Protein AF-A0A8J7SVH3-F1 (afdb_monomer)

Secondary structure (DSSP, 8-state):
----PPPP--PPP-----HHHHHHHHHHHHHHHHHHHHHHHHHHHHHHHHHTTS----------------SS-HHHHHHHHHHHHHHHHHHHT---EEEEEE--B-GGGHHHHHHHHHHHTS-HHHHHHHHHHHHHHHHHH--SHHHHHHHHHHHHHHHHHTTTS--B--EEEEEE-HHHHHHHHHHTT-TT--S-HHHHHHHHHHHHHHHHHHHHHH-

Radius of gyration: 31.82 Å; Cα contacts (8 Å, |Δi|>4): 173; chains: 1; bounding box: 79×91×64 Å

Solvent-accessible surface area (backbone atoms only — not comparable to full-atom values): 13049 Å² total; per-residue (Å²): 142,85,91,80,80,81,77,82,84,77,72,81,70,84,73,76,77,56,74,65,55,59,52,51,52,50,51,53,52,52,51,52,53,53,52,51,49,56,54,47,53,51,54,52,50,54,52,53,60,64,62,68,76,74,81,84,90,85,90,87,82,90,89,86,90,83,91,84,88,92,86,78,68,75,64,61,53,54,52,50,51,51,50,47,50,50,50,51,55,43,57,73,54,58,67,68,47,78,43,70,26,69,36,55,45,59,64,85,53,47,63,51,41,47,52,44,16,63,74,72,73,49,54,51,68,57,52,52,53,53,43,48,55,50,31,48,54,53,52,46,64,39,62,32,55,78,63,44,59,84,38,43,64,54,13,54,51,49,55,63,69,50,64,97,49,79,60,51,70,56,79,42,80,45,50,36,29,60,54,26,53,51,37,51,28,46,74,65,77,30,80,81,59,79,62,57,67,46,59,58,53,24,26,46,46,29,33,44,33,53,50,51,51,58,55,56,59,76,108

Nearest PDB structures (foldseek):
  1t7o-assembly1_A  TM=1.979E-01  e=2.774E+00  Mus musculus
  1s5o-assembly1_A  TM=1.746E-01  e=8.082E+00  Homo sapiens

Mean predicted aligned error: 18.98 Å

Structure (mmCIF, N/CA/C/O backbone):
data_AF-A0A8J7SVH3-F1
#
_entry.id   AF-A0A8J7SVH3-F1
#
loop_
_atom_site.group_PDB
_atom_site.id
_atom_site.type_symbol
_atom_site.label_atom_id
_atom_site.label_alt_id
_atom_site.label_comp_id
_atom_site.label_asym_id
_atom_site.label_entity_id
_atom_site.label_seq_id
_atom_site.pdbx_PDB_ins_code
_atom_site.Cartn_x
_atom_site.Cartn_y
_atom_site.Cartn_z
_atom_site.occupancy
_atom_site.B_iso_or_equiv
_atom_site.auth_seq_id
_atom_site.auth_comp_id
_atom_site.auth_asym_id
_atom_site.auth_atom_id
_atom_site.pdbx_PDB_model_num
ATOM 1 N N . MET A 1 1 ? 7.481 76.530 9.885 1.00 49.16 1 MET A N 1
ATOM 2 C CA . MET A 1 1 ? 8.705 75.883 10.409 1.00 49.16 1 MET A CA 1
ATOM 3 C C . MET A 1 1 ? 8.704 74.421 9.988 1.00 49.16 1 MET A C 1
ATOM 5 O O . MET A 1 1 ? 7.881 73.677 10.495 1.00 49.16 1 MET A O 1
ATOM 9 N N . SER A 1 2 ? 9.568 74.014 9.056 1.00 53.44 2 SER A N 1
ATOM 10 C CA . SER A 1 2 ? 9.716 72.602 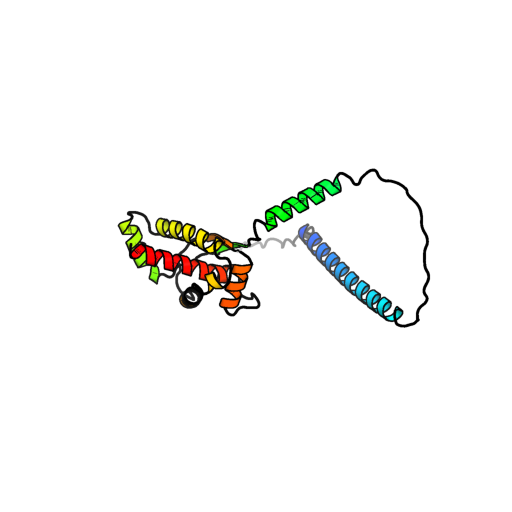8.668 1.00 53.44 2 SER A CA 1
ATOM 11 C C . SER A 1 2 ? 11.174 72.194 8.860 1.00 53.44 2 SER A C 1
ATOM 13 O O . SER A 1 2 ? 12.068 72.771 8.246 1.00 53.44 2 SER A O 1
ATOM 15 N N . ARG A 1 3 ? 11.419 71.264 9.789 1.00 61.03 3 ARG A N 1
ATOM 16 C CA . ARG A 1 3 ? 12.739 70.712 10.116 1.00 61.03 3 ARG A CA 1
ATOM 17 C C . ARG A 1 3 ? 12.786 69.255 9.663 1.00 61.03 3 ARG A C 1
ATOM 19 O O . ARG A 1 3 ? 12.673 68.356 10.485 1.00 61.03 3 ARG A O 1
ATOM 26 N N . PHE A 1 4 ? 12.966 69.022 8.369 1.00 56.12 4 PHE A N 1
ATOM 27 C CA . PHE A 1 4 ? 13.369 67.708 7.868 1.00 56.12 4 PHE A CA 1
ATOM 28 C C . PHE A 1 4 ? 14.761 67.828 7.250 1.00 56.12 4 PHE A C 1
ATOM 30 O O . PHE A 1 4 ? 14.934 68.379 6.167 1.00 56.12 4 PHE A O 1
ATOM 37 N N . ARG A 1 5 ? 15.774 67.348 7.980 1.00 63.56 5 ARG A N 1
ATOM 38 C CA . ARG A 1 5 ? 17.124 67.125 7.449 1.00 63.56 5 ARG A CA 1
ATOM 39 C C . ARG A 1 5 ? 17.173 65.712 6.873 1.00 63.56 5 ARG A C 1
ATOM 41 O O . ARG A 1 5 ? 16.995 64.752 7.616 1.00 63.56 5 ARG A O 1
ATOM 48 N N . MET A 1 6 ? 17.421 65.591 5.571 1.00 62.47 6 MET A N 1
ATOM 49 C CA . MET A 1 6 ? 17.758 64.307 4.949 1.00 62.47 6 MET A CA 1
ATOM 50 C C . MET A 1 6 ? 19.155 63.862 5.421 1.00 62.47 6 MET A C 1
ATOM 52 O O . MET A 1 6 ? 20.083 64.673 5.358 1.00 62.47 6 MET A O 1
ATOM 56 N N . PRO A 1 7 ? 19.338 62.613 5.883 1.00 66.25 7 PRO A N 1
ATOM 57 C CA . PRO A 1 7 ? 20.666 62.083 6.177 1.00 66.25 7 PRO A CA 1
ATOM 58 C C . PRO A 1 7 ? 21.466 61.849 4.878 1.00 66.25 7 PRO A C 1
ATOM 60 O O . PRO A 1 7 ? 20.869 61.593 3.826 1.00 66.25 7 PRO A O 1
ATOM 63 N N . PRO A 1 8 ? 22.810 61.941 4.917 1.00 64.31 8 PRO A N 1
ATOM 64 C CA . PRO A 1 8 ? 23.647 61.713 3.744 1.00 64.31 8 PRO A CA 1
ATOM 65 C C . PRO A 1 8 ? 23.544 60.256 3.273 1.00 64.31 8 PRO A C 1
ATOM 67 O O . PRO A 1 8 ? 23.489 59.326 4.078 1.00 64.31 8 PRO A O 1
ATOM 70 N N . ARG A 1 9 ? 23.520 60.061 1.949 1.00 56.12 9 ARG A N 1
ATOM 71 C CA . ARG A 1 9 ? 23.519 58.737 1.316 1.00 56.12 9 ARG A CA 1
ATOM 72 C C . ARG A 1 9 ? 24.838 58.032 1.637 1.00 56.12 9 ARG A C 1
ATOM 74 O O . ARG A 1 9 ? 25.882 58.409 1.115 1.00 56.12 9 ARG A O 1
ATOM 81 N N . ILE A 1 10 ? 24.774 57.013 2.485 1.00 56.53 10 ILE A N 1
ATOM 82 C CA . ILE A 1 10 ? 25.867 56.064 2.694 1.00 56.53 10 ILE A CA 1
ATOM 83 C C . ILE A 1 10 ? 25.966 55.241 1.406 1.00 56.53 10 ILE A C 1
ATOM 85 O O . ILE A 1 10 ? 25.045 54.492 1.078 1.00 56.53 10 ILE A O 1
ATOM 89 N N . ALA A 1 11 ? 27.039 55.427 0.636 1.00 59.75 11 ALA A N 1
ATOM 90 C CA . ALA A 1 11 ? 27.362 54.499 -0.441 1.00 59.75 11 ALA A CA 1
ATOM 91 C C . ALA A 1 11 ? 27.611 53.114 0.183 1.00 59.75 11 ALA A C 1
ATOM 93 O O . ALA A 1 11 ? 28.252 53.053 1.236 1.00 59.75 11 ALA A O 1
ATOM 94 N N . PRO A 1 12 ? 27.112 52.012 -0.408 1.00 52.94 12 PRO A N 1
ATOM 95 C CA . PRO A 1 12 ? 27.449 50.689 0.091 1.00 52.94 12 PRO A CA 1
ATOM 96 C C . PRO A 1 12 ? 28.972 50.537 0.047 1.00 52.94 12 PRO A C 1
ATOM 9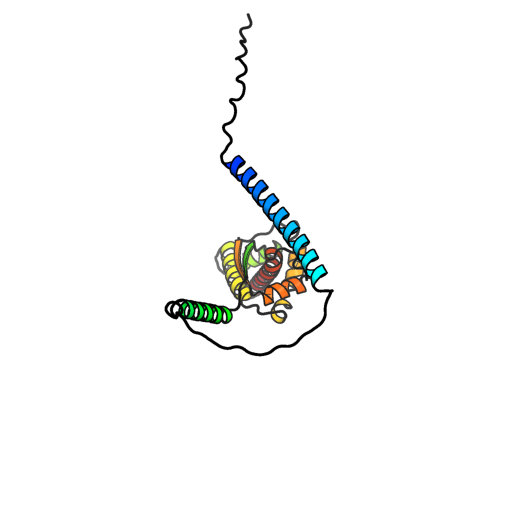8 O O . PRO A 1 12 ? 29.586 50.719 -1.006 1.00 52.94 12 PRO A O 1
ATOM 101 N N . SER A 1 13 ? 29.580 50.247 1.201 1.00 49.03 13 SER A N 1
ATOM 102 C CA . SER A 1 13 ? 30.987 49.851 1.278 1.00 49.03 13 SER A CA 1
ATOM 103 C C . SER A 1 13 ? 31.257 48.737 0.260 1.00 49.03 13 SER A C 1
ATOM 105 O O . SER A 1 13 ? 30.388 47.877 0.081 1.00 49.03 13 SER A O 1
ATOM 107 N N . PRO A 1 14 ? 32.427 48.725 -0.404 1.00 50.91 14 PRO A N 1
ATOM 108 C CA . PRO A 1 14 ? 32.763 47.677 -1.356 1.00 50.91 14 PRO A CA 1
ATOM 109 C C . PRO A 1 14 ? 32.730 46.350 -0.602 1.00 50.91 14 PRO A C 1
ATOM 111 O O . PRO A 1 14 ? 33.487 46.146 0.348 1.00 50.91 14 PRO A O 1
ATOM 114 N N . ALA A 1 15 ? 31.775 45.497 -0.965 1.00 50.78 15 ALA A N 1
ATOM 115 C CA . ALA A 1 15 ? 31.608 44.195 -0.355 1.00 50.78 15 ALA A CA 1
ATOM 116 C C . ALA A 1 15 ? 32.929 43.432 -0.495 1.00 50.78 15 ALA A C 1
ATOM 118 O O . ALA A 1 15 ? 33.385 43.170 -1.608 1.00 50.78 15 ALA A O 1
ATOM 119 N N . ALA A 1 16 ? 33.547 43.097 0.638 1.00 55.00 16 ALA A N 1
ATOM 120 C CA . ALA A 1 16 ? 34.514 42.019 0.675 1.00 55.00 16 ALA A CA 1
ATOM 121 C C . ALA A 1 16 ? 33.798 40.786 0.112 1.00 55.00 16 ALA A C 1
ATOM 123 O O . ALA A 1 16 ? 32.759 40.389 0.639 1.00 55.00 16 ALA A O 1
ATOM 124 N N . GLU A 1 17 ? 34.298 40.273 -1.012 1.00 52.81 17 GLU A N 1
ATOM 125 C CA . GLU A 1 17 ? 33.740 39.122 -1.715 1.00 52.81 17 GLU A CA 1
ATOM 126 C C . GLU A 1 17 ? 33.421 38.011 -0.714 1.00 52.81 17 GLU A C 1
ATOM 128 O O . GLU A 1 17 ? 34.307 37.485 -0.037 1.00 52.81 17 GLU A O 1
ATOM 133 N N . GLU A 1 18 ? 32.139 37.668 -0.592 1.00 57.75 18 GLU A N 1
ATOM 134 C CA . GLU A 1 18 ? 31.735 36.579 0.282 1.00 57.75 18 GLU A CA 1
ATOM 135 C C . GLU A 1 18 ? 32.446 35.288 -0.171 1.00 57.75 18 GLU A C 1
ATOM 137 O O . GLU A 1 18 ? 32.453 34.977 -1.369 1.00 57.75 18 GLU A O 1
ATOM 142 N N . PRO A 1 19 ? 32.996 34.472 0.747 1.00 55.78 19 PRO A N 1
ATOM 143 C CA . PRO A 1 19 ? 33.741 33.250 0.409 1.00 55.78 19 PRO A CA 1
ATOM 144 C C . PRO A 1 19 ? 32.920 32.225 -0.407 1.00 55.78 19 PRO A C 1
ATOM 146 O O . PRO A 1 19 ? 33.466 31.293 -1.008 1.00 55.78 19 PRO A O 1
ATOM 149 N N . GLY A 1 20 ? 31.595 32.391 -0.477 1.00 57.41 20 GLY A N 1
ATOM 150 C CA . GLY A 1 20 ? 30.710 31.631 -1.362 1.00 57.41 20 GLY A CA 1
ATOM 151 C C . GLY A 1 20 ? 30.859 31.978 -2.850 1.00 57.41 20 GLY A C 1
ATOM 152 O O . GLY A 1 20 ? 30.747 31.084 -3.691 1.00 57.41 20 GLY A O 1
ATOM 153 N N . GLN A 1 21 ? 31.168 33.233 -3.193 1.00 57.03 21 GLN A N 1
ATOM 154 C CA . GLN A 1 21 ? 31.333 33.673 -4.583 1.00 57.03 21 GLN A CA 1
ATOM 155 C C . GLN A 1 21 ? 32.638 33.151 -5.185 1.00 57.03 21 GLN A C 1
ATOM 157 O O . GLN A 1 21 ? 32.645 32.663 -6.314 1.00 57.03 21 GLN A O 1
ATOM 162 N N . GLN A 1 22 ? 33.716 33.125 -4.402 1.00 59.72 22 GLN A N 1
ATOM 163 C CA . GLN A 1 22 ? 34.988 32.526 -4.814 1.00 59.72 22 GLN A CA 1
ATOM 164 C C . GLN A 1 22 ? 34.843 31.017 -5.073 1.00 59.72 22 GLN A C 1
ATOM 166 O O . GLN A 1 22 ? 35.351 30.504 -6.072 1.00 59.72 22 GLN A O 1
ATOM 171 N N . ASN A 1 23 ? 34.052 30.316 -4.251 1.00 59.94 23 ASN A N 1
ATOM 172 C CA . ASN A 1 23 ? 33.696 28.913 -4.478 1.00 59.94 23 ASN A CA 1
ATOM 173 C C . ASN A 1 23 ? 32.834 28.710 -5.734 1.00 59.94 23 ASN A C 1
ATOM 175 O O . ASN A 1 23 ? 33.031 27.738 -6.465 1.00 59.94 23 ASN A O 1
A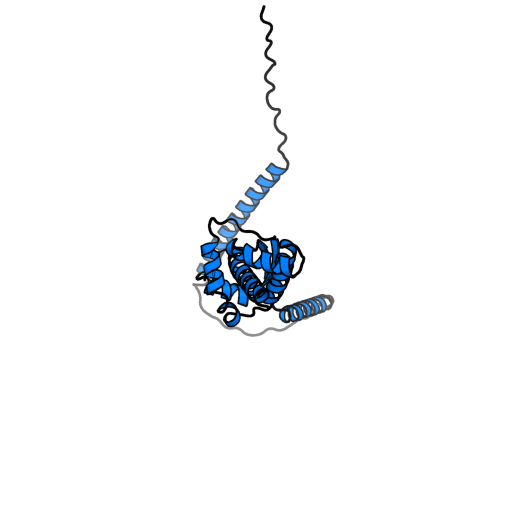TOM 179 N N . ALA A 1 24 ? 31.891 29.612 -6.015 1.00 60.78 24 ALA A N 1
ATOM 180 C CA . ALA A 1 24 ? 31.079 29.554 -7.229 1.00 60.78 24 ALA A CA 1
ATOM 181 C C . ALA A 1 24 ? 31.930 29.778 -8.492 1.00 60.78 24 ALA A C 1
ATOM 183 O O . ALA A 1 24 ? 31.829 29.011 -9.450 1.00 60.78 24 ALA A O 1
ATOM 184 N N . VAL A 1 25 ? 32.831 30.762 -8.471 1.00 64.12 25 VAL A N 1
ATOM 185 C CA . VAL A 1 25 ? 33.757 31.041 -9.577 1.00 64.12 25 VAL A CA 1
ATOM 186 C C . VAL A 1 25 ? 34.742 29.884 -9.779 1.00 64.12 25 VAL A C 1
ATOM 188 O O . VAL A 1 25 ? 34.976 29.477 -10.917 1.00 64.12 25 VAL A O 1
ATOM 191 N N . ALA A 1 26 ? 35.269 29.292 -8.702 1.00 63.31 26 ALA A N 1
ATOM 192 C CA . ALA A 1 26 ? 36.129 28.109 -8.780 1.00 63.31 26 ALA A CA 1
ATOM 193 C C . ALA A 1 26 ? 35.399 26.899 -9.393 1.00 63.31 26 ALA A C 1
ATOM 195 O O . ALA A 1 26 ? 35.949 26.225 -10.265 1.00 63.31 26 ALA A O 1
ATOM 196 N N . ARG A 1 27 ? 34.134 26.662 -9.017 1.00 66.81 27 ARG A N 1
ATOM 197 C CA . ARG A 1 27 ? 33.296 25.599 -9.605 1.00 66.81 27 ARG A CA 1
ATOM 198 C C . ARG A 1 27 ? 33.029 25.826 -11.094 1.00 66.81 27 ARG A C 1
ATOM 200 O O . ARG A 1 27 ? 33.077 24.874 -11.869 1.00 66.81 27 ARG A O 1
ATOM 207 N N . LEU A 1 28 ? 32.793 27.072 -11.510 1.00 66.94 28 LEU A N 1
ATOM 208 C CA . LEU A 1 28 ? 32.591 27.414 -12.923 1.00 66.94 28 LEU A CA 1
ATOM 209 C C . LEU A 1 28 ? 33.872 27.235 -13.752 1.00 66.94 28 LEU A C 1
ATOM 211 O O . LEU A 1 28 ? 33.806 26.694 -14.856 1.00 66.94 28 LEU A O 1
ATOM 215 N N . ARG A 1 29 ? 35.040 27.621 -13.216 1.00 70.81 29 ARG A N 1
ATOM 216 C CA . ARG A 1 29 ? 36.346 27.386 -13.862 1.00 70.81 29 ARG A CA 1
ATOM 217 C C . ARG A 1 29 ? 36.652 25.891 -13.984 1.00 70.81 29 ARG A C 1
ATOM 219 O O . ARG A 1 29 ? 36.956 25.432 -15.079 1.00 70.81 29 ARG A O 1
ATOM 226 N N . SER A 1 30 ? 36.450 25.126 -12.909 1.00 71.00 30 SER A N 1
ATOM 227 C CA . SER A 1 30 ? 36.627 23.667 -12.899 1.00 71.00 30 SER A CA 1
ATOM 228 C C . SER A 1 30 ? 35.704 22.956 -13.897 1.00 71.00 30 SER A C 1
ATOM 230 O O . SER A 1 30 ? 36.148 22.069 -14.620 1.00 71.00 30 SER A O 1
ATOM 232 N N . SER A 1 31 ? 34.442 23.385 -14.009 1.00 77.44 31 SER A N 1
ATOM 233 C CA . SER A 1 31 ? 33.497 22.845 -14.995 1.00 77.44 31 SER A CA 1
ATOM 234 C C . SER A 1 31 ? 33.942 23.126 -16.434 1.00 77.44 31 SER A C 1
ATOM 236 O O . SER A 1 31 ? 33.935 22.229 -17.279 1.00 77.44 31 SER A O 1
ATOM 238 N N . ARG A 1 32 ? 34.402 24.352 -16.716 1.00 73.88 32 ARG A N 1
ATOM 239 C CA . ARG A 1 32 ? 34.888 24.733 -18.049 1.00 73.88 32 ARG A CA 1
ATOM 240 C C . ARG A 1 32 ? 36.161 23.978 -18.439 1.00 73.88 32 ARG A C 1
ATOM 242 O O . ARG A 1 32 ? 36.281 23.565 -19.589 1.00 73.88 32 ARG A O 1
ATOM 249 N N . GLU A 1 33 ? 37.080 23.770 -17.500 1.00 74.31 33 GLU A N 1
ATOM 250 C CA . GLU A 1 33 ? 38.290 22.964 -17.711 1.00 74.31 33 GLU A CA 1
ATOM 251 C C . GLU A 1 33 ? 37.978 21.473 -17.896 1.00 74.31 33 GLU A C 1
ATOM 253 O O . GLU A 1 33 ? 38.592 20.809 -18.728 1.00 74.31 33 GLU A O 1
ATOM 258 N N . ALA A 1 34 ? 36.992 20.933 -17.176 1.00 69.81 34 ALA A N 1
ATOM 259 C CA . ALA A 1 34 ? 36.544 19.558 -17.381 1.00 69.81 34 ALA A CA 1
ATOM 260 C C . ALA A 1 34 ? 35.913 19.372 -18.772 1.00 69.81 34 ALA A C 1
ATOM 262 O O . ALA A 1 34 ? 36.207 18.400 -19.466 1.00 69.81 34 ALA A O 1
ATOM 263 N N . GLN A 1 35 ? 35.097 20.331 -19.222 1.00 76.19 35 GLN A N 1
ATOM 264 C CA . GLN A 1 35 ? 34.521 20.310 -20.568 1.00 76.19 35 GLN A CA 1
ATOM 265 C C . GLN A 1 35 ? 35.583 20.469 -21.663 1.00 76.19 35 GLN A C 1
ATOM 267 O O . GLN A 1 35 ? 35.497 19.797 -22.692 1.00 76.19 35 GLN A O 1
ATOM 272 N N . SER A 1 36 ? 36.601 21.315 -21.461 1.00 77.69 36 SER A N 1
ATOM 273 C CA . SER A 1 36 ? 37.679 21.475 -22.442 1.00 77.69 36 SER A CA 1
ATOM 274 C C . SER A 1 36 ? 38.562 20.230 -22.545 1.00 77.69 36 SER A C 1
ATOM 276 O O . SER A 1 36 ? 38.922 19.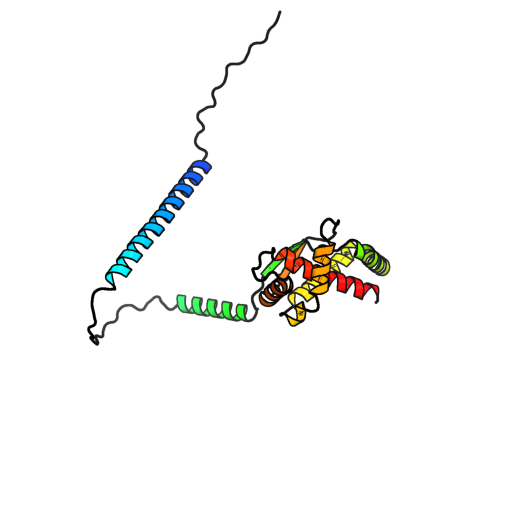857 -23.660 1.00 77.69 36 SER A O 1
ATOM 278 N N . ARG A 1 37 ? 38.838 19.540 -21.428 1.00 76.38 37 ARG A N 1
ATOM 279 C CA . ARG A 1 37 ? 39.536 18.241 -21.430 1.00 76.38 37 ARG A CA 1
ATOM 280 C C . ARG A 1 37 ? 38.759 17.179 -22.196 1.00 76.38 37 ARG A C 1
ATOM 282 O O . ARG A 1 37 ? 39.325 16.570 -23.091 1.00 76.38 37 ARG A O 1
ATOM 289 N N . LEU A 1 38 ? 37.454 17.046 -21.952 1.00 73.00 38 LEU A N 1
ATOM 290 C CA . LEU A 1 38 ? 36.610 16.096 -22.688 1.00 73.00 38 LEU A CA 1
ATOM 291 C C . LEU A 1 38 ? 36.575 16.380 -24.199 1.00 73.00 38 LEU A C 1
ATOM 293 O O . LEU A 1 38 ? 36.524 15.456 -25.008 1.00 73.00 38 LEU A O 1
ATOM 297 N N . LEU A 1 39 ? 36.600 17.653 -24.606 1.00 73.00 39 LEU A N 1
ATOM 298 C CA . LEU A 1 39 ? 36.676 18.022 -26.023 1.00 73.00 39 LEU A CA 1
ATOM 299 C C . LEU A 1 39 ? 38.064 17.765 -26.627 1.00 73.00 39 LEU A C 1
ATOM 301 O O . LEU A 1 39 ? 38.142 17.397 -27.798 1.00 73.00 39 LEU A O 1
ATOM 305 N N . ALA A 1 40 ? 39.140 17.950 -25.859 1.00 75.00 40 ALA A N 1
ATOM 306 C CA . ALA A 1 40 ? 40.501 17.630 -26.286 1.00 75.00 40 ALA A CA 1
ATOM 307 C C . ALA A 1 40 ? 40.696 16.113 -26.431 1.00 75.00 40 ALA A C 1
ATOM 309 O O . ALA A 1 40 ? 41.092 15.663 -27.499 1.00 75.00 40 ALA A O 1
ATOM 310 N N . GLU A 1 41 ? 40.276 15.327 -25.438 1.00 73.19 41 GLU A N 1
ATOM 311 C CA . GLU A 1 41 ? 40.292 13.859 -25.473 1.00 73.19 41 GLU A CA 1
ATOM 312 C C . GLU A 1 41 ? 39.503 13.310 -26.667 1.00 73.19 41 GLU A C 1
ATOM 314 O O . GLU A 1 41 ? 39.951 12.380 -27.327 1.00 73.19 41 GLU A O 1
ATOM 319 N N . ARG A 1 42 ? 38.360 13.918 -27.018 1.00 69.81 42 ARG A N 1
ATOM 320 C CA . ARG A 1 42 ? 37.610 13.545 -28.231 1.00 69.81 42 ARG A CA 1
ATOM 321 C C . ARG A 1 42 ? 38.350 13.883 -29.522 1.00 69.81 42 ARG A C 1
ATOM 323 O O . ARG A 1 42 ? 38.258 13.124 -30.479 1.00 69.81 42 ARG A O 1
ATOM 330 N N . ARG A 1 43 ? 39.067 15.008 -29.581 1.00 69.69 43 ARG A N 1
ATOM 331 C CA . ARG A 1 43 ? 39.880 15.368 -30.757 1.00 69.69 43 ARG A CA 1
ATOM 332 C C . ARG A 1 43 ? 41.087 14.449 -30.906 1.00 69.69 43 ARG A C 1
ATOM 334 O O . ARG A 1 43 ? 41.431 14.101 -32.031 1.00 69.69 43 ARG A O 1
ATOM 341 N N . ASP A 1 44 ? 41.688 14.040 -29.798 1.00 62.91 44 ASP A N 1
ATOM 342 C CA . ASP A 1 44 ? 42.812 13.108 -29.800 1.00 62.91 44 ASP A CA 1
ATOM 343 C C . ASP A 1 44 ? 42.345 11.672 -30.092 1.00 62.91 44 ASP A C 1
ATOM 345 O O . ASP A 1 44 ? 42.998 10.972 -30.862 1.00 62.91 44 ASP A O 1
ATOM 349 N N . ALA A 1 45 ? 41.159 11.263 -29.626 1.00 58.28 45 ALA A N 1
ATOM 350 C CA . ALA A 1 45 ? 40.532 9.999 -30.020 1.00 58.28 45 ALA A CA 1
ATOM 351 C C . ALA A 1 45 ? 40.259 9.940 -31.535 1.00 58.28 45 ALA A C 1
ATOM 353 O O . ALA A 1 45 ? 40.599 8.952 -32.177 1.00 58.28 45 ALA A O 1
ATOM 354 N N . VAL A 1 46 ? 39.758 11.029 -32.134 1.00 57.72 46 VAL A N 1
ATOM 355 C CA . VAL A 1 46 ? 39.541 11.119 -33.594 1.00 57.72 46 VAL A CA 1
ATOM 356 C C . VAL A 1 46 ? 40.858 11.076 -34.382 1.00 57.72 46 VAL A C 1
ATOM 358 O O . VAL A 1 46 ? 40.899 10.509 -35.470 1.00 57.72 46 VAL A O 1
ATOM 361 N N . LYS A 1 47 ? 41.955 11.625 -33.843 1.00 55.22 47 LYS A N 1
ATOM 362 C CA . LYS A 1 47 ? 43.290 11.491 -34.457 1.00 55.22 47 LYS A CA 1
ATOM 363 C C . LYS A 1 47 ? 43.848 10.076 -34.339 1.00 55.22 47 LYS A C 1
ATOM 365 O O . LYS A 1 47 ? 44.493 9.614 -35.268 1.00 55.22 47 LYS A O 1
ATOM 370 N N . THR A 1 48 ? 43.582 9.397 -33.226 1.00 52.00 48 THR A N 1
ATOM 371 C CA . THR A 1 48 ? 44.046 8.022 -33.007 1.00 52.00 48 THR A CA 1
ATOM 372 C C . THR A 1 48 ? 43.294 7.047 -33.918 1.00 52.00 48 THR A C 1
ATOM 374 O O . THR A 1 48 ? 43.909 6.157 -34.488 1.00 52.00 48 THR A O 1
ATOM 377 N N . GLU A 1 49 ? 41.991 7.250 -34.143 1.00 48.03 49 GLU A N 1
ATOM 378 C CA . GLU A 1 49 ? 41.196 6.444 -35.086 1.00 48.03 49 GLU A CA 1
ATOM 379 C C . GLU A 1 49 ? 41.555 6.698 -36.561 1.00 48.03 49 GLU A C 1
ATOM 381 O O . GLU A 1 49 ? 41.467 5.779 -37.374 1.00 48.03 49 GLU A O 1
ATOM 386 N N . ALA A 1 50 ? 42.012 7.908 -36.909 1.00 46.53 50 ALA A N 1
ATOM 387 C CA . ALA A 1 50 ? 42.506 8.217 -38.253 1.00 46.53 50 ALA A CA 1
ATOM 388 C C . ALA A 1 50 ? 43.884 7.589 -38.558 1.00 46.53 50 ALA A C 1
ATOM 390 O O . ALA A 1 50 ? 44.189 7.365 -39.726 1.00 46.53 50 ALA A O 1
ATOM 391 N N . ASP A 1 51 ? 44.684 7.271 -37.534 1.00 42.00 51 ASP A N 1
ATOM 392 C CA . ASP A 1 51 ? 46.036 6.699 -37.680 1.00 42.00 51 ASP A CA 1
ATOM 393 C C . ASP A 1 51 ? 46.044 5.151 -37.675 1.00 42.00 51 ASP A C 1
ATOM 395 O O . ASP A 1 51 ? 47.023 4.523 -38.065 1.00 42.00 51 ASP A O 1
ATOM 399 N N . VAL A 1 52 ? 44.935 4.498 -37.288 1.00 45.00 52 VAL A N 1
ATOM 400 C CA . VAL A 1 52 ? 44.813 3.019 -37.313 1.00 45.00 52 VAL A CA 1
ATOM 401 C C . VAL A 1 52 ? 44.431 2.478 -38.702 1.00 45.00 52 VAL A C 1
ATOM 403 O O . VAL A 1 52 ? 44.546 1.278 -38.949 1.00 45.00 52 VAL A O 1
ATOM 406 N N . PHE A 1 53 ? 44.014 3.331 -39.644 1.00 38.69 53 PHE A N 1
ATOM 407 C CA . PHE A 1 53 ? 43.545 2.879 -40.962 1.00 38.69 53 PHE A CA 1
ATOM 408 C C . PHE A 1 53 ? 44.633 2.770 -42.046 1.00 38.69 53 PHE A C 1
ATOM 410 O O . PHE A 1 53 ? 44.306 2.392 -43.170 1.00 38.69 53 PHE A O 1
ATOM 417 N N . ASP A 1 54 ? 45.909 3.037 -41.736 1.00 39.53 54 ASP A N 1
ATOM 418 C CA . ASP A 1 54 ? 46.983 3.021 -42.742 1.00 39.53 54 ASP A CA 1
ATOM 419 C C . ASP A 1 54 ? 48.262 2.276 -42.293 1.00 39.53 54 ASP A C 1
ATOM 421 O O . ASP A 1 54 ? 49.311 2.881 -42.094 1.00 39.53 54 ASP A O 1
ATOM 425 N N . ARG A 1 55 ? 48.185 0.939 -42.119 1.00 31.98 55 ARG A N 1
ATOM 426 C CA . ARG A 1 55 ? 49.154 -0.060 -42.663 1.00 31.98 55 ARG A CA 1
ATOM 427 C C . ARG A 1 55 ? 48.975 -1.499 -42.128 1.00 31.98 55 ARG A C 1
ATOM 429 O O . ARG A 1 55 ? 48.548 -1.683 -40.993 1.00 31.98 55 ARG A O 1
ATOM 436 N N . PRO A 1 56 ? 49.346 -2.537 -42.919 1.00 35.34 56 PRO A N 1
ATOM 437 C CA . PRO A 1 56 ? 49.048 -3.941 -42.637 1.00 35.34 56 PRO A CA 1
ATOM 438 C C . PRO A 1 56 ? 50.148 -4.713 -41.870 1.00 35.34 56 PRO A C 1
ATOM 440 O O . PRO A 1 56 ? 51.317 -4.343 -41.854 1.00 35.34 56 PRO A O 1
ATOM 443 N N . SER A 1 57 ? 49.694 -5.828 -41.284 1.00 36.03 57 SER A N 1
ATOM 444 C CA . SER A 1 57 ? 50.334 -6.937 -40.546 1.00 36.03 57 SER A CA 1
ATOM 445 C C . SER A 1 57 ? 51.863 -7.141 -40.557 1.00 36.03 57 SER A C 1
ATOM 447 O O . SER A 1 57 ? 52.470 -7.259 -41.620 1.00 36.03 57 SER A O 1
ATOM 449 N N . SER A 1 58 ? 52.415 -7.509 -39.389 1.00 28.22 58 SER A N 1
ATOM 450 C CA . SER A 1 58 ? 53.444 -8.563 -39.285 1.00 28.22 58 SER A CA 1
ATOM 451 C C . SER A 1 58 ? 53.476 -9.229 -37.899 1.00 28.22 58 SER A C 1
ATOM 453 O O . SER A 1 58 ? 53.423 -8.559 -36.872 1.00 28.22 58 SER A O 1
ATOM 455 N N . VAL A 1 59 ? 53.586 -10.557 -37.906 1.00 38.88 59 VAL A N 1
ATOM 456 C CA . VAL A 1 59 ? 53.706 -11.500 -36.777 1.00 38.88 59 VAL A CA 1
ATOM 457 C C . VAL A 1 59 ? 55.101 -11.437 -36.134 1.00 38.88 59 VAL A C 1
ATOM 459 O O . VAL A 1 59 ? 56.076 -11.387 -36.875 1.00 38.88 59 VAL A O 1
ATOM 462 N N . ALA A 1 60 ? 55.218 -11.561 -34.801 1.00 29.56 60 ALA A N 1
ATOM 463 C CA . ALA A 1 60 ? 56.403 -12.141 -34.144 1.00 29.56 60 ALA A CA 1
ATOM 464 C C . ALA A 1 60 ? 56.149 -12.561 -32.678 1.00 29.56 60 ALA A C 1
ATOM 466 O O . ALA A 1 60 ? 55.454 -11.898 -31.913 1.00 29.56 60 ALA A O 1
ATOM 467 N N . THR A 1 61 ? 56.750 -13.693 -32.326 1.00 29.42 61 THR A N 1
ATOM 468 C CA . THR A 1 61 ? 56.681 -14.505 -31.102 1.00 29.42 61 THR A CA 1
ATOM 469 C C . THR A 1 61 ? 57.796 -14.217 -30.075 1.00 29.42 61 THR A C 1
ATOM 471 O O . THR A 1 61 ? 58.929 -13.991 -30.474 1.00 29.42 61 THR A O 1
ATOM 474 N N . VAL A 1 62 ? 57.469 -14.432 -28.784 1.00 32.00 62 VAL A N 1
ATOM 475 C CA . VAL A 1 62 ? 58.300 -14.920 -27.640 1.00 32.00 62 VAL A CA 1
ATOM 476 C C . VAL A 1 62 ? 59.394 -14.012 -27.031 1.00 32.00 62 VAL A C 1
ATOM 478 O O . VAL A 1 62 ? 60.298 -13.545 -27.709 1.00 32.00 62 VAL A O 1
ATOM 481 N N . GLY A 1 63 ? 59.392 -13.914 -25.688 1.00 27.97 63 GLY A N 1
ATOM 482 C CA . GLY A 1 63 ? 60.555 -13.510 -24.879 1.00 27.97 63 GLY A CA 1
ATOM 483 C C . GLY A 1 63 ? 60.261 -13.394 -23.374 1.00 27.97 63 GLY A C 1
ATOM 484 O O . GLY A 1 63 ? 59.425 -12.600 -22.969 1.00 27.97 63 GLY A O 1
ATOM 485 N N . LEU A 1 64 ? 60.931 -14.221 -22.568 1.00 32.00 64 LEU A N 1
ATOM 486 C CA . LEU A 1 64 ? 60.768 -14.469 -21.127 1.00 32.00 64 LEU A CA 1
ATOM 487 C C . LEU A 1 64 ? 61.690 -13.572 -20.254 1.00 32.00 64 LEU A C 1
ATOM 489 O O . LEU A 1 64 ? 62.717 -13.118 -20.748 1.00 32.00 64 LEU A O 1
ATOM 493 N N . ALA A 1 65 ? 61.386 -13.516 -18.943 1.00 31.94 65 ALA A N 1
ATOM 494 C CA . ALA A 1 65 ? 62.214 -13.104 -17.779 1.00 31.94 65 ALA A CA 1
ATOM 495 C C . ALA A 1 65 ? 62.230 -11.590 -17.426 1.00 31.94 65 ALA A C 1
ATOM 497 O O . ALA A 1 65 ? 62.159 -10.747 -18.303 1.00 31.94 65 ALA A O 1
ATOM 498 N N . ASP A 1 66 ? 62.284 -11.136 -16.165 1.00 30.86 66 ASP A N 1
ATOM 499 C CA . ASP A 1 66 ? 62.657 -11.792 -14.904 1.00 30.86 66 ASP A CA 1
ATOM 500 C C . ASP A 1 66 ? 62.053 -11.075 -13.663 1.00 30.86 66 ASP A C 1
ATOM 502 O O . ASP A 1 66 ? 61.571 -9.944 -13.728 1.00 30.86 66 ASP A O 1
ATOM 506 N N . ARG A 1 67 ? 62.084 -11.773 -12.522 1.00 39.91 67 ARG A N 1
ATOM 507 C CA . ARG A 1 67 ? 61.608 -11.416 -11.170 1.00 39.91 67 ARG A CA 1
ATOM 508 C C . ARG A 1 67 ? 62.269 -10.174 -10.551 1.00 39.91 67 ARG A C 1
ATOM 510 O O . ARG A 1 67 ? 63.489 -10.108 -10.490 1.00 39.91 67 ARG A O 1
ATOM 517 N N . ALA A 1 68 ? 61.477 -9.368 -9.828 1.00 31.22 68 ALA A N 1
ATOM 518 C CA . ALA A 1 68 ? 61.883 -8.767 -8.543 1.00 31.22 68 ALA A CA 1
ATOM 519 C C . ALA A 1 68 ? 60.678 -8.242 -7.721 1.00 31.22 68 ALA A C 1
ATOM 521 O O . ALA A 1 68 ? 59.859 -7.485 -8.229 1.00 31.22 68 ALA A O 1
ATOM 522 N N . GLY A 1 69 ? 60.605 -8.604 -6.429 1.00 28.16 69 GLY A N 1
ATOM 523 C CA . GLY A 1 69 ? 59.913 -7.816 -5.389 1.00 28.16 69 GLY A CA 1
ATOM 524 C C . GLY A 1 69 ? 58.476 -8.208 -4.999 1.00 28.16 69 GLY A C 1
ATOM 525 O O . GLY A 1 69 ? 57.526 -7.495 -5.305 1.00 28.16 69 GLY A O 1
ATOM 526 N N . MET A 1 70 ? 58.299 -9.295 -4.239 1.00 40.88 70 MET A N 1
ATOM 527 C CA . MET A 1 70 ? 57.035 -9.646 -3.566 1.00 40.88 70 MET A CA 1
ATOM 528 C C . MET A 1 70 ? 57.149 -9.421 -2.049 1.00 40.88 70 MET A C 1
ATOM 530 O O . MET A 1 70 ? 57.645 -10.295 -1.346 1.00 40.88 70 MET A O 1
ATOM 534 N N . SER A 1 71 ? 56.654 -8.293 -1.523 1.00 44.00 71 SER A N 1
ATOM 535 C CA . SER A 1 71 ? 56.486 -8.109 -0.064 1.00 44.00 71 SER A CA 1
ATOM 536 C C . SER A 1 71 ? 55.387 -7.109 0.342 1.00 44.00 71 SER A C 1
ATOM 538 O O . SER A 1 71 ? 55.556 -6.343 1.283 1.00 44.00 71 SER A O 1
ATOM 540 N N . GLY A 1 72 ? 54.229 -7.115 -0.333 1.00 40.81 72 GLY A N 1
ATOM 541 C CA . GLY A 1 72 ? 53.110 -6.239 0.072 1.00 40.81 72 GLY A CA 1
ATOM 542 C C . GLY A 1 72 ? 51.698 -6.647 -0.363 1.00 40.81 72 GLY A C 1
ATOM 543 O O . GLY A 1 72 ? 50.766 -5.867 -0.203 1.00 40.81 72 GLY A O 1
ATOM 544 N N . LYS A 1 73 ? 51.502 -7.842 -0.941 1.00 40.62 73 LYS A N 1
ATOM 545 C CA . LYS A 1 73 ? 50.216 -8.233 -1.562 1.00 40.62 73 LYS A CA 1
ATOM 546 C C . LYS A 1 73 ? 49.289 -9.105 -0.702 1.00 40.62 73 LYS A C 1
ATOM 548 O O . LYS A 1 73 ? 48.183 -9.383 -1.144 1.00 40.62 73 LYS A O 1
ATOM 553 N N . ARG A 1 74 ? 49.680 -9.508 0.514 1.00 46.16 74 ARG A N 1
ATOM 554 C CA . ARG A 1 74 ? 48.875 -10.448 1.327 1.00 46.16 74 ARG A CA 1
ATOM 555 C C . ARG A 1 74 ? 47.745 -9.816 2.148 1.00 46.16 74 ARG A C 1
ATOM 557 O O . ARG A 1 74 ? 46.826 -10.531 2.518 1.00 46.16 74 ARG A O 1
ATOM 564 N N . GLU A 1 75 ? 47.749 -8.505 2.389 1.00 41.97 75 GLU A N 1
ATOM 565 C CA . GLU A 1 75 ? 46.668 -7.856 3.159 1.00 41.97 75 GLU A CA 1
ATOM 566 C C . GLU A 1 75 ? 45.490 -7.415 2.275 1.00 41.97 75 GLU A C 1
ATOM 568 O O . GLU A 1 75 ? 44.331 -7.574 2.659 1.00 41.97 75 GLU A O 1
ATOM 573 N N . ARG A 1 76 ? 45.759 -6.976 1.036 1.00 44.19 76 ARG A N 1
ATOM 574 C CA . ARG A 1 76 ? 44.709 -6.565 0.083 1.00 44.19 76 ARG A CA 1
ATOM 575 C C . ARG A 1 76 ? 43.859 -7.730 -0.422 1.00 44.19 76 ARG A C 1
ATOM 577 O O . ARG A 1 76 ? 42.695 -7.529 -0.745 1.00 44.19 76 ARG A O 1
ATOM 584 N N . GLU A 1 77 ? 44.408 -8.940 -0.470 1.00 40.53 77 GLU A N 1
ATOM 585 C CA . GLU A 1 77 ? 43.683 -10.128 -0.933 1.00 40.53 77 GLU A CA 1
ATOM 586 C C . GLU A 1 77 ? 42.690 -10.643 0.123 1.00 40.53 77 GLU A C 1
ATOM 588 O O . GLU A 1 77 ? 41.599 -11.087 -0.221 1.00 40.53 77 GLU A O 1
ATOM 593 N N . VAL A 1 78 ? 42.996 -10.476 1.417 1.00 49.06 78 VAL A N 1
ATOM 594 C CA . VAL A 1 78 ? 42.075 -10.817 2.516 1.00 49.06 78 VAL A CA 1
ATOM 595 C C . VAL A 1 78 ? 40.956 -9.778 2.648 1.00 49.06 78 VAL A C 1
ATOM 597 O O . VAL A 1 78 ? 39.825 -10.143 2.962 1.00 49.06 78 VAL A O 1
ATOM 600 N N . GLU A 1 79 ? 41.210 -8.498 2.353 1.00 45.12 79 GLU A N 1
ATOM 601 C CA . GLU A 1 79 ? 40.157 -7.472 2.261 1.00 45.12 79 GLU A CA 1
ATOM 602 C C . GLU A 1 79 ? 39.287 -7.616 1.001 1.00 45.12 79 GLU A C 1
ATOM 604 O O . GLU A 1 79 ? 38.072 -7.422 1.073 1.00 45.12 79 GLU A O 1
ATOM 609 N N . LEU A 1 80 ? 39.854 -8.036 -0.136 1.00 48.59 80 LEU A N 1
ATOM 610 C CA . LEU A 1 80 ? 39.093 -8.406 -1.337 1.00 48.59 80 LEU A CA 1
ATOM 611 C C . LEU A 1 80 ? 38.269 -9.685 -1.124 1.00 48.59 80 LEU A C 1
ATOM 613 O O . LEU A 1 80 ? 37.109 -9.728 -1.517 1.00 48.59 80 LEU A O 1
ATOM 617 N N . ALA A 1 81 ? 38.799 -10.683 -0.415 1.00 47.00 81 ALA A N 1
ATOM 618 C CA . ALA A 1 81 ? 38.058 -11.891 -0.053 1.00 47.00 81 ALA A CA 1
ATOM 619 C C . ALA A 1 81 ? 36.960 -11.611 0.989 1.00 47.00 81 ALA A C 1
ATOM 621 O O . ALA A 1 81 ? 35.850 -12.123 0.869 1.00 47.00 81 ALA A O 1
ATOM 622 N N . ARG A 1 82 ? 37.218 -10.742 1.979 1.00 48.50 82 ARG A N 1
ATOM 623 C CA . ARG A 1 82 ? 36.205 -10.303 2.957 1.00 48.50 82 ARG A CA 1
ATOM 624 C C . ARG A 1 82 ? 35.149 -9.391 2.341 1.00 48.50 82 ARG A C 1
ATOM 626 O O . ARG A 1 82 ? 33.993 -9.467 2.744 1.00 48.50 82 ARG A O 1
ATOM 633 N N . SER A 1 83 ? 35.507 -8.545 1.375 1.00 47.16 83 SER A N 1
ATOM 634 C CA . SER A 1 83 ? 34.541 -7.720 0.635 1.00 47.16 83 SER A CA 1
ATOM 635 C C . SER A 1 83 ? 33.746 -8.540 -0.387 1.00 47.16 83 SER A C 1
ATOM 637 O O . SER A 1 83 ? 32.548 -8.308 -0.519 1.00 47.16 83 SER A O 1
ATOM 639 N N . GLY A 1 84 ? 34.354 -9.565 -0.996 1.00 43.78 84 GLY A N 1
ATOM 640 C CA . GLY A 1 84 ? 33.686 -10.583 -1.811 1.00 43.78 84 GLY A CA 1
ATOM 641 C C . GLY A 1 84 ? 32.700 -11.428 -1.004 1.00 43.78 84 GLY A C 1
ATOM 642 O O . GLY A 1 84 ? 31.548 -11.548 -1.400 1.00 43.78 84 GLY A O 1
ATOM 643 N N . GLN A 1 85 ? 33.081 -11.900 0.187 1.00 47.44 85 GLN A N 1
ATOM 644 C CA . GLN A 1 85 ? 32.173 -12.618 1.095 1.00 47.44 85 GLN A CA 1
ATOM 645 C C . GLN A 1 85 ? 31.045 -11.724 1.627 1.00 47.44 85 GLN A C 1
ATOM 647 O O . GLN A 1 85 ? 29.917 -12.180 1.793 1.00 47.44 85 GLN A O 1
ATOM 652 N N . LYS A 1 86 ? 31.303 -10.431 1.865 1.00 46.22 86 LYS A N 1
ATOM 653 C CA . LYS A 1 86 ? 30.255 -9.471 2.246 1.00 46.22 86 LYS A CA 1
ATOM 654 C C . LYS A 1 86 ? 29.290 -9.207 1.083 1.00 46.22 86 LYS A C 1
ATOM 656 O O . LYS A 1 86 ? 28.087 -9.163 1.308 1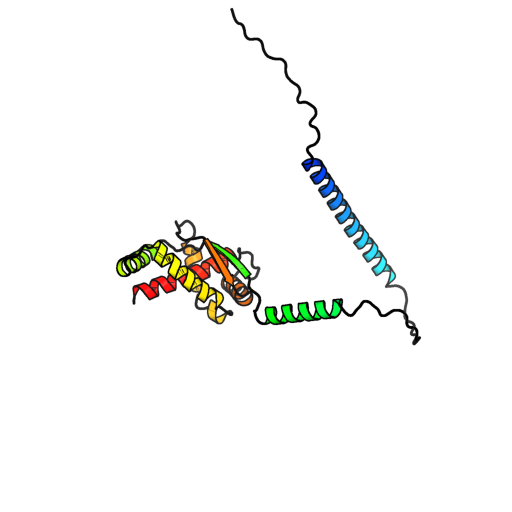.00 46.22 86 LYS A O 1
ATOM 661 N N . ALA A 1 87 ? 29.801 -9.120 -0.146 1.00 47.78 87 ALA A N 1
ATOM 662 C CA . ALA A 1 87 ? 28.998 -9.018 -1.363 1.00 47.78 87 ALA A CA 1
ATOM 663 C C . ALA A 1 87 ? 28.198 -10.300 -1.657 1.00 47.78 87 ALA A C 1
ATOM 665 O O . ALA A 1 87 ? 27.075 -10.210 -2.137 1.00 47.78 87 ALA A O 1
ATOM 666 N N . GLU A 1 88 ? 28.723 -11.478 -1.322 1.00 43.28 88 GLU A N 1
ATOM 667 C CA . GLU A 1 88 ? 28.053 -12.773 -1.493 1.00 43.28 88 GLU A CA 1
ATOM 668 C C . GLU A 1 88 ? 26.948 -12.994 -0.439 1.00 43.28 88 GLU A C 1
ATOM 670 O O . GLU A 1 88 ? 25.844 -13.439 -0.758 1.00 43.28 88 GLU A O 1
ATOM 675 N N . VAL A 1 89 ? 27.176 -12.562 0.808 1.00 48.75 89 VAL A N 1
ATOM 676 C CA . VAL A 1 89 ? 26.152 -12.552 1.871 1.00 48.75 89 VAL A CA 1
ATOM 677 C C . VAL A 1 89 ? 25.075 -11.482 1.617 1.00 48.75 89 VAL A C 1
ATOM 679 O O . VAL A 1 89 ? 23.897 -11.706 1.917 1.00 48.75 89 VAL A O 1
ATOM 682 N N . ASP A 1 90 ? 25.434 -10.338 1.027 1.00 44.91 90 ASP A N 1
ATOM 683 C CA . ASP A 1 90 ? 24.469 -9.318 0.597 1.00 44.91 90 ASP A CA 1
ATOM 684 C C . ASP A 1 90 ? 23.744 -9.702 -0.706 1.00 44.91 90 ASP A C 1
ATOM 686 O O . ASP A 1 90 ? 22.574 -9.360 -0.865 1.00 44.91 90 ASP A O 1
ATOM 690 N N . ALA A 1 91 ? 24.349 -10.499 -1.592 1.00 44.91 91 ALA A N 1
ATOM 691 C CA . ALA A 1 91 ? 23.659 -11.112 -2.729 1.00 44.91 91 ALA A CA 1
ATOM 692 C C . ALA A 1 91 ? 22.615 -12.146 -2.266 1.00 44.91 91 ALA A C 1
ATOM 694 O O . ALA A 1 91 ? 21.517 -12.207 -2.821 1.00 44.91 91 ALA A O 1
ATOM 695 N N . ALA A 1 92 ? 22.894 -12.885 -1.182 1.00 46.03 92 ALA A N 1
ATOM 696 C CA . ALA A 1 92 ? 21.916 -13.760 -0.528 1.00 46.03 92 ALA A CA 1
ATOM 697 C C . ALA A 1 92 ? 20.785 -12.973 0.173 1.00 46.03 92 ALA A C 1
ATOM 699 O O . ALA A 1 92 ? 19.645 -13.436 0.265 1.00 46.03 92 ALA A O 1
ATOM 700 N N . LYS A 1 93 ? 21.052 -11.736 0.617 1.00 56.31 93 LYS A N 1
ATOM 701 C CA . LYS A 1 93 ? 20.035 -10.745 1.011 1.00 56.31 93 LYS A CA 1
ATOM 702 C C . LYS A 1 93 ? 19.695 -9.845 -0.178 1.00 56.31 93 LYS A C 1
ATOM 704 O O . LYS A 1 93 ? 19.884 -8.637 -0.080 1.00 56.31 93 LYS A O 1
ATOM 709 N N . GLY A 1 94 ? 19.133 -10.429 -1.240 1.00 66.38 94 GLY A N 1
ATOM 710 C CA . GLY A 1 94 ? 18.784 -9.750 -2.497 1.00 66.38 94 GLY A CA 1
ATOM 711 C C . GLY A 1 94 ? 18.432 -8.263 -2.350 1.00 66.38 94 GLY A C 1
ATOM 712 O O . GLY A 1 94 ? 17.698 -7.880 -1.427 1.00 66.38 94 GLY A O 1
ATOM 713 N N . ALA A 1 95 ? 19.004 -7.446 -3.242 1.00 82.12 95 ALA A N 1
ATOM 714 C CA . ALA A 1 95 ? 18.998 -5.987 -3.193 1.00 82.12 95 ALA A CA 1
ATOM 715 C C . ALA A 1 95 ? 17.623 -5.408 -2.811 1.00 82.12 95 ALA A C 1
ATOM 717 O O . ALA A 1 95 ? 16.574 -5.937 -3.172 1.00 82.12 95 ALA A O 1
ATOM 718 N N . LYS A 1 96 ? 17.607 -4.308 -2.047 1.00 89.44 96 LYS A N 1
ATOM 719 C CA . LYS A 1 96 ? 16.367 -3.649 -1.604 1.00 89.44 96 LYS A CA 1
ATOM 720 C C . LYS A 1 96 ? 16.439 -2.158 -1.849 1.00 89.44 96 LYS A C 1
ATOM 722 O O . LYS A 1 96 ? 17.418 -1.505 -1.504 1.00 89.44 96 LYS A O 1
ATOM 727 N N . VAL A 1 97 ? 15.346 -1.607 -2.356 1.00 92.81 97 VAL A N 1
ATOM 728 C CA . VAL A 1 97 ? 15.163 -0.170 -2.533 1.00 92.81 97 VAL A CA 1
ATOM 729 C C . VAL A 1 97 ? 14.450 0.378 -1.301 1.00 92.81 97 VAL A C 1
ATOM 731 O O . VAL A 1 97 ? 13.321 -0.015 -1.001 1.00 92.81 97 VAL A O 1
ATOM 734 N N . LYS A 1 98 ? 15.116 1.275 -0.567 1.00 95.94 98 LYS A N 1
ATOM 735 C CA . LYS A 1 98 ? 14.524 2.022 0.551 1.00 95.94 98 LYS A CA 1
ATOM 736 C C . LYS A 1 98 ? 13.754 3.218 0.000 1.00 95.94 98 LYS A C 1
ATOM 738 O O . LYS A 1 98 ? 14.325 4.028 -0.723 1.00 95.94 98 LYS A O 1
ATOM 743 N N . LEU A 1 99 ? 12.484 3.345 0.367 1.00 93.69 99 LEU A N 1
ATOM 744 C CA . LEU A 1 99 ? 11.630 4.465 -0.033 1.00 93.69 99 LEU A CA 1
ATOM 745 C C . LEU A 1 99 ? 10.906 5.018 1.189 1.00 93.69 99 LEU A C 1
ATOM 747 O O . LEU A 1 99 ? 10.505 4.258 2.068 1.00 93.69 99 LEU A O 1
ATOM 751 N N . VAL A 1 100 ? 10.709 6.331 1.234 1.00 93.38 100 VAL A N 1
ATOM 752 C CA . VAL A 1 100 ? 9.766 6.955 2.164 1.00 93.38 100 VAL A CA 1
ATOM 753 C C . VAL A 1 100 ? 8.486 7.218 1.385 1.00 93.38 100 VAL A C 1
ATOM 755 O O . VAL A 1 100 ? 8.503 7.928 0.384 1.00 93.38 100 VAL A O 1
ATOM 758 N N . LEU A 1 101 ? 7.395 6.594 1.816 1.00 89.44 101 LEU A N 1
ATOM 759 C CA . LEU A 1 101 ? 6.075 6.774 1.233 1.00 89.44 101 LEU A CA 1
ATOM 760 C C . LEU A 1 101 ? 5.255 7.668 2.144 1.00 89.44 101 LEU A C 1
ATOM 762 O O . LEU A 1 101 ? 5.220 7.449 3.352 1.00 89.44 101 LEU A O 1
ATOM 766 N N . LEU A 1 102 ? 4.520 8.599 1.555 1.00 82.44 102 LEU A N 1
ATOM 767 C CA . LEU A 1 102 ? 3.307 9.094 2.182 1.00 82.44 102 LEU A CA 1
ATOM 768 C C . LEU A 1 102 ? 2.185 8.184 1.689 1.00 82.44 102 LEU A C 1
ATOM 770 O O . LEU A 1 102 ? 1.731 8.340 0.556 1.00 82.44 102 LEU A O 1
ATOM 774 N N . TYR A 1 103 ? 1.807 7.177 2.480 1.00 76.81 103 TYR A N 1
ATOM 775 C CA . TYR A 1 103 ? 0.690 6.328 2.080 1.00 76.81 103 TYR A CA 1
ATOM 776 C C . TYR A 1 103 ? -0.605 7.099 2.272 1.00 76.81 103 TYR A C 1
ATOM 778 O O . TYR A 1 103 ? -0.790 7.781 3.276 1.00 76.81 103 TYR A O 1
ATOM 786 N N . ARG A 1 104 ? -1.472 7.034 1.269 1.00 81.00 104 ARG A N 1
ATOM 787 C CA . ARG A 1 104 ? -2.676 7.854 1.189 1.00 81.00 104 ARG A CA 1
ATOM 788 C C . ARG A 1 104 ? -3.865 6.929 1.099 1.00 81.00 104 ARG A C 1
ATOM 790 O O . ARG A 1 104 ? -3.980 6.213 0.109 1.00 81.00 104 ARG A O 1
ATOM 797 N N . VAL A 1 105 ? -4.708 6.916 2.121 1.00 86.06 105 VAL A N 1
ATOM 798 C CA . VAL A 1 105 ? -5.944 6.135 2.134 1.00 86.06 105 VAL A CA 1
ATOM 799 C C . VAL A 1 105 ? -7.102 7.052 1.725 1.00 86.06 105 VAL A C 1
ATOM 801 O O . VAL A 1 105 ? -7.187 8.177 2.226 1.00 86.06 105 VAL A O 1
ATOM 804 N N . PRO A 1 106 ? -7.967 6.623 0.786 1.00 87.12 106 PRO A N 1
ATOM 805 C CA . PRO A 1 106 ? -9.125 7.408 0.385 1.00 87.12 106 PRO A CA 1
ATOM 806 C C . PRO A 1 106 ? -10.141 7.544 1.531 1.00 87.12 106 PRO A C 1
ATOM 808 O O . PRO A 1 106 ? -10.316 6.604 2.313 1.00 87.12 106 PRO A O 1
ATOM 811 N N . PRO A 1 107 ? -10.872 8.674 1.600 1.00 86.62 107 PRO A N 1
ATOM 812 C CA . PRO A 1 107 ? -11.888 8.922 2.629 1.00 86.62 107 PRO A CA 1
ATOM 813 C C . PRO A 1 107 ? -13.020 7.888 2.609 1.00 86.62 107 PRO A C 1
ATOM 815 O O . PRO A 1 107 ? -13.658 7.651 3.628 1.00 86.62 107 PRO A O 1
ATOM 818 N N . THR A 1 108 ? -13.225 7.200 1.485 1.00 89.25 108 THR A N 1
ATOM 819 C CA . THR A 1 108 ? -14.211 6.118 1.351 1.00 89.25 108 THR A CA 1
ATOM 820 C C . THR A 1 108 ? -13.965 4.937 2.292 1.00 89.25 108 THR A C 1
ATOM 822 O O . THR A 1 108 ? -14.906 4.220 2.605 1.00 89.25 108 THR A O 1
ATOM 825 N N . LEU A 1 109 ? -12.731 4.740 2.772 1.00 90.00 109 LEU A N 1
ATOM 826 C CA . LEU A 1 109 ? -12.378 3.678 3.725 1.00 90.00 109 LEU A CA 1
ATOM 827 C C . LEU A 1 109 ? -12.400 4.149 5.187 1.00 90.00 109 LEU A C 1
ATOM 829 O O . LEU A 1 109 ? -12.164 3.358 6.098 1.00 90.00 109 LEU A O 1
ATOM 833 N N . GLN A 1 110 ? -12.675 5.433 5.426 1.00 91.50 110 GLN A N 1
ATOM 834 C CA . GLN A 1 110 ? -12.769 5.996 6.770 1.00 91.50 110 GLN A CA 1
ATOM 835 C C . GLN A 1 110 ? -13.902 5.359 7.601 1.00 91.50 110 GLN A C 1
ATOM 837 O O . GLN A 1 110 ? -13.637 5.028 8.757 1.00 91.50 110 GLN A O 1
ATOM 842 N N . PRO A 1 111 ? -15.114 5.107 7.059 1.00 93.12 111 PRO A N 1
ATOM 843 C CA . PRO A 1 111 ? -16.171 4.431 7.813 1.00 93.12 111 PRO A CA 1
ATOM 844 C C . PRO A 1 111 ? -15.778 3.012 8.238 1.00 93.12 111 PRO A C 1
ATOM 846 O O . PRO A 1 111 ? -16.005 2.630 9.381 1.00 93.12 111 PRO A O 1
ATOM 849 N N . ASP A 1 112 ? -15.121 2.253 7.354 1.00 94.44 112 ASP A N 1
ATOM 850 C CA . ASP A 1 112 ? -14.657 0.894 7.662 1.00 94.44 112 ASP A CA 1
ATOM 851 C C . ASP A 1 112 ? -13.633 0.900 8.808 1.00 94.44 112 ASP A C 1
ATOM 853 O O . ASP A 1 112 ? -13.710 0.088 9.729 1.00 94.44 112 ASP A O 1
ATOM 857 N N . LEU A 1 113 ? -12.695 1.853 8.786 1.00 93.19 113 LEU A N 1
ATOM 858 C CA . LEU A 1 113 ? -11.734 2.043 9.872 1.00 93.19 113 LEU A CA 1
ATOM 859 C C . LEU A 1 113 ? -12.411 2.439 11.187 1.00 93.19 113 LEU A C 1
ATOM 861 O O . LEU A 1 113 ? -11.989 1.958 12.234 1.00 93.19 113 LEU A O 1
ATOM 865 N N . ALA A 1 114 ? -13.440 3.289 11.143 1.00 93.75 114 ALA A N 1
ATOM 866 C CA . ALA A 1 114 ? -14.187 3.695 12.331 1.00 93.75 114 ALA A CA 1
ATOM 867 C C . ALA A 1 114 ? -14.923 2.510 12.976 1.00 93.75 114 ALA A C 1
ATOM 869 O O . ALA A 1 114 ? -14.912 2.381 14.196 1.00 93.75 114 ALA A O 1
ATOM 870 N N . VAL A 1 115 ? -15.494 1.608 12.168 1.00 95.31 115 VAL A N 1
ATOM 8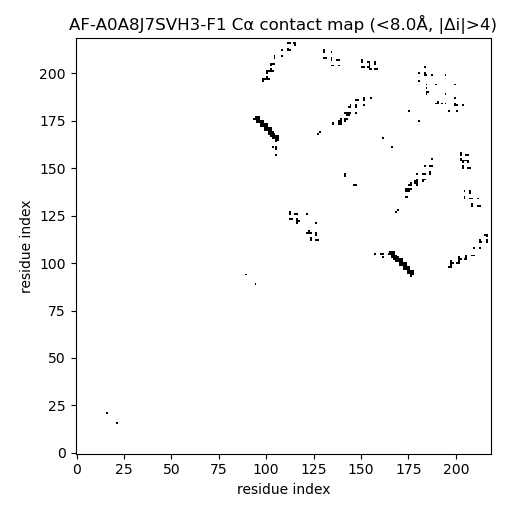71 C CA . VAL A 1 115 ? -16.130 0.373 12.658 1.00 95.31 115 VAL A CA 1
ATOM 872 C C . VAL A 1 115 ? -15.114 -0.527 13.364 1.00 95.31 115 VAL A C 1
ATOM 874 O O . VAL A 1 115 ? -15.364 -0.967 14.484 1.00 95.31 115 VAL A O 1
ATOM 877 N N . ILE A 1 116 ? -13.951 -0.766 12.748 1.00 95.62 116 ILE A N 1
ATOM 878 C CA . ILE A 1 116 ? -12.889 -1.596 13.344 1.00 95.62 116 ILE A CA 1
ATOM 879 C C . ILE A 1 116 ? -12.377 -0.962 14.643 1.00 95.62 116 ILE A C 1
ATOM 881 O O . ILE A 1 116 ? -12.241 -1.642 15.653 1.00 95.62 116 ILE A O 1
ATOM 885 N N . ALA A 1 117 ? -12.120 0.347 14.620 1.00 94.94 117 ALA A N 1
ATOM 886 C CA . ALA A 1 117 ? -11.658 1.107 15.776 1.00 94.94 117 ALA A CA 1
ATOM 887 C C . ALA A 1 117 ? -12.662 1.047 16.939 1.00 94.94 117 ALA A C 1
ATOM 889 O O . ALA A 1 117 ? -12.269 0.780 18.072 1.00 94.94 117 ALA A O 1
ATOM 890 N N . GLY A 1 118 ? -13.955 1.227 16.649 1.00 95.50 118 GLY A N 1
ATOM 891 C CA . GLY A 1 118 ? -15.028 1.134 17.637 1.00 95.50 118 GLY A CA 1
ATOM 892 C C . GLY A 1 118 ? -15.165 -0.263 18.241 1.00 95.50 118 GLY A C 1
ATOM 893 O O . GLY A 1 118 ? -15.322 -0.382 19.452 1.00 95.50 118 GLY A O 1
ATOM 894 N N . ARG A 1 119 ? -15.041 -1.317 17.425 1.00 95.12 119 ARG A N 1
ATOM 895 C CA . ARG A 1 119 ? -15.049 -2.707 17.905 1.00 95.12 119 ARG A CA 1
ATOM 896 C C . ARG A 1 119 ? -13.859 -3.012 18.811 1.00 95.12 119 ARG A C 1
ATOM 898 O O . ARG A 1 119 ? -14.029 -3.628 19.857 1.00 95.12 119 ARG A O 1
ATOM 905 N N . ASP A 1 120 ? -12.667 -2.596 18.396 1.00 93.62 120 ASP A N 1
ATOM 906 C CA . ASP A 1 120 ? -11.415 -2.909 19.087 1.00 93.62 120 ASP A CA 1
ATOM 907 C C . ASP A 1 120 ? -11.145 -1.932 20.264 1.00 93.62 120 ASP A C 1
ATOM 909 O O . ASP A 1 120 ? -10.168 -2.102 20.991 1.00 93.62 120 ASP A O 1
ATOM 913 N N . GLY A 1 121 ? -11.989 -0.907 20.466 1.00 95.06 121 GLY A N 1
ATOM 914 C CA . GLY A 1 121 ? -11.874 0.070 21.559 1.00 95.06 121 GLY A CA 1
ATOM 915 C C . GLY A 1 121 ? -10.653 0.996 21.461 1.00 95.06 121 GLY A C 1
ATOM 916 O O . GLY A 1 121 ? -10.146 1.465 22.478 1.00 95.06 121 GLY A O 1
ATOM 917 N N . VAL A 1 122 ? -10.148 1.243 20.251 1.00 96.44 122 VAL A N 1
ATOM 918 C CA . VAL A 1 122 ? -8.906 1.997 19.985 1.00 96.44 122 VAL A CA 1
ATOM 919 C C . VAL A 1 122 ? -9.134 3.114 18.967 1.00 96.44 122 VAL A C 1
ATOM 921 O O . VAL A 1 122 ? -10.172 3.171 18.317 1.00 96.44 122 VAL A O 1
ATOM 924 N N . THR A 1 123 ? -8.168 4.023 18.794 1.00 95.00 123 THR A N 1
ATOM 925 C CA . THR A 1 123 ? -8.311 5.115 17.816 1.00 95.00 123 THR A CA 1
ATOM 926 C C . THR A 1 123 ? -8.126 4.636 16.374 1.00 95.00 123 THR A C 1
ATOM 928 O O . THR A 1 123 ? -7.425 3.659 16.088 1.00 95.00 123 THR A O 1
ATOM 931 N N . MET A 1 124 ? -8.713 5.373 15.428 1.00 92.38 124 MET A N 1
ATOM 932 C CA . MET A 1 124 ? -8.551 5.099 14.000 1.00 92.38 124 MET A CA 1
ATOM 933 C C . MET A 1 124 ? -7.093 5.226 13.543 1.00 92.38 124 MET A C 1
ATOM 935 O O . MET A 1 124 ? -6.652 4.425 12.715 1.00 92.38 124 MET A O 1
ATOM 939 N N . GLU A 1 125 ? -6.321 6.184 14.078 1.00 91.75 125 GLU A N 1
ATOM 940 C CA . GLU A 1 125 ? -4.904 6.310 13.712 1.00 91.75 125 GLU A CA 1
ATOM 941 C C . GLU A 1 125 ? -4.091 5.104 14.180 1.00 91.75 125 GLU A C 1
ATOM 943 O O . GLU A 1 125 ? -3.185 4.662 13.467 1.00 91.75 125 GLU A O 1
ATOM 948 N N . TYR A 1 126 ? -4.425 4.548 15.350 1.00 93.75 126 TYR A N 1
ATOM 949 C CA . TYR A 1 126 ? -3.768 3.353 15.865 1.00 93.75 126 TYR A CA 1
ATOM 950 C C . TYR A 1 126 ? -4.002 2.152 14.943 1.00 93.75 126 TYR A C 1
ATOM 952 O O . TYR A 1 126 ? -3.036 1.514 14.512 1.00 93.75 126 TYR A O 1
ATOM 960 N N . ILE A 1 127 ? -5.263 1.889 14.574 1.00 94.56 127 ILE A N 1
ATOM 961 C CA . ILE A 1 127 ? -5.619 0.807 13.642 1.00 94.56 127 ILE A CA 1
ATOM 962 C C . ILE A 1 127 ? -4.937 1.012 12.293 1.00 94.56 127 ILE A C 1
ATOM 964 O O . ILE A 1 127 ? -4.297 0.094 11.778 1.00 94.56 127 ILE A O 1
ATOM 968 N N . LEU A 1 128 ? -5.004 2.222 11.736 1.00 93.06 128 LEU A N 1
ATOM 969 C CA . LEU A 1 128 ? -4.360 2.532 10.464 1.00 93.06 128 LEU A CA 1
ATOM 970 C C . LEU A 1 128 ? -2.844 2.293 10.526 1.00 93.06 128 LEU A C 1
ATOM 972 O O . LEU A 1 128 ? -2.271 1.702 9.610 1.00 93.06 128 LEU A O 1
ATOM 976 N N . GLY A 1 129 ? -2.193 2.701 11.617 1.00 93.06 129 GLY A N 1
ATOM 977 C CA . GLY A 1 129 ? -0.771 2.461 11.845 1.00 93.06 129 GLY A CA 1
ATOM 978 C C . GLY A 1 129 ? -0.425 0.975 11.968 1.00 93.06 129 GLY A C 1
ATOM 979 O O . GLY A 1 129 ? 0.595 0.536 11.431 1.00 93.06 129 GLY A O 1
ATOM 980 N N . ALA A 1 130 ? -1.266 0.183 12.636 1.00 94.50 130 ALA A N 1
ATOM 981 C CA . ALA A 1 130 ? -1.102 -1.266 12.736 1.00 94.50 130 ALA A CA 1
ATOM 982 C C . ALA A 1 130 ? -1.226 -1.944 11.361 1.00 94.50 130 ALA A C 1
ATOM 984 O O . ALA A 1 130 ? -0.322 -2.677 10.952 1.00 94.50 130 ALA A O 1
ATOM 985 N N . LEU A 1 131 ? -2.274 -1.614 10.603 1.00 95.06 131 LEU A N 1
ATOM 986 C CA . LEU A 1 131 ? -2.495 -2.133 9.251 1.00 95.06 131 LEU A CA 1
ATOM 987 C C . LEU A 1 131 ? -1.386 -1.704 8.283 1.00 95.06 131 LEU A C 1
ATOM 989 O O . LEU A 1 131 ? -0.956 -2.490 7.443 1.00 95.06 131 LEU A O 1
ATOM 993 N N . ALA A 1 132 ? -0.854 -0.487 8.420 1.00 94.56 132 ALA A N 1
ATOM 994 C CA . ALA A 1 132 ? 0.271 -0.029 7.612 1.00 94.56 132 ALA A CA 1
ATOM 995 C C . ALA A 1 132 ? 1.554 -0.840 7.881 1.00 94.56 132 ALA A C 1
ATOM 997 O O . ALA A 1 132 ? 2.302 -1.154 6.951 1.00 94.56 132 ALA A O 1
ATOM 998 N N . ARG A 1 133 ? 1.814 -1.231 9.137 1.00 95.62 133 ARG A N 1
ATOM 999 C CA . ARG A 1 133 ? 2.954 -2.104 9.482 1.00 95.62 133 ARG A CA 1
ATOM 1000 C C . ARG A 1 133 ? 2.799 -3.496 8.876 1.00 95.62 133 ARG A C 1
ATOM 1002 O O . ARG A 1 133 ? 3.773 -4.042 8.356 1.00 95.62 133 ARG A O 1
ATOM 1009 N N . GLU A 1 134 ? 1.589 -4.042 8.897 1.00 96.38 134 GLU A N 1
ATOM 1010 C CA . GLU A 1 134 ? 1.273 -5.314 8.249 1.00 96.38 134 GLU A CA 1
ATOM 1011 C C . GLU A 1 134 ? 1.435 -5.217 6.727 1.00 96.38 134 GLU A C 1
ATOM 1013 O O . GLU A 1 134 ? 2.183 -5.991 6.129 1.00 96.38 134 GLU A O 1
ATOM 1018 N N . ALA A 1 135 ? 0.869 -4.180 6.110 1.00 95.44 135 ALA A N 1
ATOM 1019 C CA . ALA A 1 135 ? 1.030 -3.911 4.688 1.00 95.44 135 ALA A CA 1
ATOM 1020 C C . ALA A 1 135 ? 2.504 -3.756 4.288 1.00 95.44 135 ALA A C 1
ATOM 1022 O O . ALA A 1 135 ? 2.902 -4.201 3.214 1.00 95.44 135 ALA A O 1
ATOM 1023 N N . ARG A 1 136 ? 3.353 -3.185 5.154 1.00 95.31 136 ARG A N 1
ATOM 1024 C CA . ARG A 1 136 ? 4.801 -3.074 4.910 1.00 95.31 136 ARG A CA 1
ATOM 1025 C C . ARG A 1 136 ? 5.470 -4.445 4.870 1.00 95.31 136 ARG A C 1
ATOM 1027 O O . ARG A 1 136 ? 6.377 -4.647 4.061 1.00 95.31 136 ARG A O 1
ATOM 1034 N N . LYS A 1 137 ? 5.050 -5.372 5.736 1.00 96.31 137 LYS A N 1
ATOM 1035 C CA . LYS A 1 137 ? 5.527 -6.761 5.722 1.00 96.31 137 LYS A CA 1
ATOM 1036 C C . LYS A 1 137 ? 5.128 -7.438 4.411 1.00 96.31 137 LYS A C 1
ATOM 1038 O O . LYS A 1 137 ? 5.993 -8.019 3.761 1.00 96.31 137 LYS A O 1
ATOM 1043 N N . THR A 1 138 ? 3.873 -7.277 3.992 1.00 95.56 138 THR A N 1
ATOM 1044 C CA . THR A 1 138 ? 3.352 -7.814 2.726 1.00 95.56 138 THR A CA 1
ATOM 1045 C C . THR A 1 138 ? 4.086 -7.235 1.520 1.00 95.56 138 THR A C 1
ATOM 1047 O O . THR A 1 138 ? 4.591 -7.988 0.697 1.00 95.56 138 THR A O 1
ATOM 1050 N N . LEU A 1 139 ? 4.254 -5.911 1.453 1.00 94.94 139 LEU A N 1
ATOM 1051 C CA . LEU A 1 139 ? 4.972 -5.229 0.372 1.00 94.94 139 LEU A CA 1
ATOM 1052 C C . LEU A 1 139 ? 6.422 -5.726 0.238 1.00 94.94 139 LEU A C 1
ATOM 1054 O O . LEU A 1 139 ? 6.922 -5.902 -0.868 1.00 94.94 139 LEU A O 1
ATOM 1058 N N . ARG A 1 140 ? 7.099 -5.979 1.366 1.00 94.06 140 ARG A N 1
ATOM 1059 C CA . ARG A 1 140 ? 8.469 -6.517 1.391 1.00 94.06 140 ARG A CA 1
ATOM 1060 C C . ARG A 1 140 ? 8.546 -7.976 0.918 1.00 94.06 140 ARG A C 1
ATOM 1062 O O . ARG A 1 140 ? 9.616 -8.415 0.486 1.00 94.06 140 ARG A O 1
ATOM 1069 N N . ALA A 1 141 ? 7.457 -8.729 1.057 1.00 93.50 141 ALA A N 1
ATOM 1070 C CA . ALA A 1 141 ? 7.374 -10.122 0.638 1.00 93.50 141 ALA A CA 1
ATOM 1071 C C . ALA A 1 141 ? 7.146 -10.274 -0.874 1.00 93.50 141 ALA A C 1
ATOM 1073 O O . ALA A 1 141 ? 7.535 -11.305 -1.413 1.00 93.50 141 ALA A O 1
ATOM 1074 N N . LEU A 1 142 ? 6.601 -9.249 -1.545 1.00 93.38 142 LEU A N 1
ATOM 1075 C CA . LEU A 1 142 ? 6.385 -9.258 -2.994 1.00 93.38 142 LEU A CA 1
ATOM 1076 C C . LEU A 1 142 ? 7.701 -9.530 -3.728 1.00 93.38 142 LEU A C 1
ATOM 1078 O O . LEU A 1 142 ? 8.720 -8.871 -3.490 1.00 93.38 142 LEU A O 1
ATOM 1082 N N . SER A 1 143 ? 7.661 -10.519 -4.609 1.00 87.50 143 SER A N 1
ATOM 1083 C CA . SER A 1 143 ? 8.832 -11.070 -5.282 1.00 87.50 143 SER A CA 1
ATOM 1084 C C . SER A 1 143 ? 8.895 -10.686 -6.757 1.00 87.50 143 SER A C 1
ATOM 1086 O O . SER A 1 143 ? 9.973 -10.376 -7.255 1.00 87.50 143 SER A O 1
ATOM 1088 N N . GLY A 1 144 ? 7.752 -10.631 -7.440 1.00 87.38 144 GLY A N 1
ATOM 1089 C CA . GLY A 1 144 ? 7.701 -10.369 -8.873 1.00 87.38 144 GLY A CA 1
ATOM 1090 C C . GLY A 1 144 ? 6.279 -10.239 -9.404 1.00 87.38 144 GLY A C 1
ATOM 1091 O O . GLY A 1 144 ? 5.334 -10.000 -8.656 1.00 87.38 144 GLY A O 1
ATOM 1092 N N . GLU A 1 145 ? 6.127 -10.384 -10.717 1.00 89.50 145 GLU A N 1
ATOM 1093 C CA . GLU A 1 145 ? 4.904 -10.022 -11.443 1.00 89.50 145 GLU A CA 1
ATOM 1094 C C . GLU A 1 145 ? 3.641 -10.758 -10.972 1.00 89.50 145 GLU A C 1
ATOM 1096 O O . GLU A 1 145 ? 2.575 -10.148 -10.908 1.00 89.50 145 GLU A O 1
ATOM 1101 N N . ALA A 1 146 ? 3.759 -12.033 -10.589 1.00 90.00 146 ALA A N 1
ATOM 1102 C CA . ALA A 1 146 ? 2.632 -12.828 -10.102 1.00 90.00 146 ALA A CA 1
ATOM 1103 C C . ALA A 1 146 ? 1.966 -12.191 -8.870 1.00 90.00 146 ALA A C 1
ATOM 1105 O O . ALA A 1 146 ? 0.743 -12.051 -8.831 1.00 90.00 146 ALA A O 1
ATOM 1106 N N . ASP A 1 147 ? 2.772 -11.724 -7.912 1.00 90.12 147 ASP A N 1
ATOM 1107 C CA . ASP A 1 147 ? 2.272 -11.074 -6.699 1.00 90.12 147 ASP A CA 1
ATOM 1108 C C . ASP A 1 147 ? 1.676 -9.688 -7.004 1.00 90.12 147 ASP A C 1
ATOM 1110 O O . ASP A 1 147 ? 0.701 -9.261 -6.383 1.00 90.12 147 ASP A O 1
ATOM 1114 N N . ILE A 1 148 ? 2.261 -8.975 -7.976 1.00 92.94 148 ILE A N 1
ATOM 1115 C CA . ILE A 1 148 ? 1.836 -7.626 -8.375 1.00 92.94 148 ILE A CA 1
ATOM 1116 C C . ILE A 1 148 ? 0.491 -7.653 -9.099 1.00 92.94 148 ILE A C 1
ATOM 1118 O O . ILE A 1 148 ? -0.351 -6.792 -8.836 1.00 92.94 148 ILE A O 1
ATOM 1122 N N . ARG A 1 149 ? 0.260 -8.646 -9.964 1.00 91.81 149 ARG A N 1
ATOM 1123 C CA . ARG A 1 149 ? -0.932 -8.732 -10.820 1.00 91.81 149 ARG A CA 1
ATOM 1124 C C . ARG A 1 149 ? -2.236 -8.687 -10.021 1.00 91.81 149 ARG A C 1
ATOM 1126 O O . ARG A 1 149 ? -3.166 -7.990 -10.415 1.00 91.81 149 ARG A O 1
ATOM 1133 N N . GLY A 1 150 ? -2.280 -9.347 -8.861 1.00 91.19 150 GLY A N 1
ATOM 1134 C CA . GLY A 1 150 ? -3.447 -9.341 -7.967 1.00 91.19 150 GLY A CA 1
ATOM 1135 C C . GLY A 1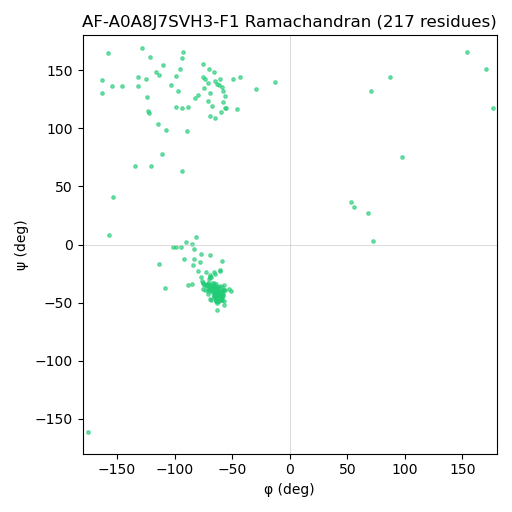 150 ? -3.722 -8.002 -7.265 1.00 91.19 150 GLY A C 1
ATOM 1136 O O . GLY A 1 150 ? -4.755 -7.849 -6.617 1.00 91.19 150 GLY A O 1
ATOM 1137 N N . LEU A 1 151 ? -2.807 -7.034 -7.366 1.00 92.94 151 LEU A N 1
ATOM 1138 C CA . LEU A 1 151 ? -2.924 -5.700 -6.772 1.00 92.94 151 LEU A CA 1
ATOM 1139 C C . LEU A 1 151 ? -3.039 -4.588 -7.823 1.00 92.94 151 LEU A C 1
ATOM 1141 O O . LEU A 1 151 ? -3.443 -3.479 -7.475 1.00 92.94 151 LEU A O 1
ATOM 1145 N N . THR A 1 152 ? -2.689 -4.857 -9.084 1.00 93.50 152 THR A N 1
ATOM 1146 C CA . THR A 1 152 ? -2.570 -3.847 -10.147 1.00 93.50 152 THR A CA 1
ATOM 1147 C C . THR A 1 152 ? -3.854 -3.056 -10.361 1.00 93.50 152 THR A C 1
ATOM 1149 O O . THR A 1 152 ? -3.812 -1.827 -10.384 1.00 93.50 152 THR A O 1
ATOM 1152 N N . GLU A 1 153 ? -5.000 -3.728 -10.474 1.00 92.62 153 GLU A N 1
ATOM 1153 C CA . GLU A 1 153 ? -6.278 -3.053 -10.718 1.00 92.62 153 GLU A CA 1
ATOM 1154 C C . GLU A 1 153 ? -6.658 -2.131 -9.552 1.00 92.62 153 GLU A C 1
ATOM 1156 O O . GLU A 1 153 ? -6.971 -0.955 -9.754 1.00 92.62 153 GLU A O 1
ATOM 1161 N N . ALA A 1 154 ? -6.542 -2.632 -8.319 1.00 91.00 154 ALA A N 1
ATOM 1162 C CA . ALA A 1 154 ? -6.817 -1.857 -7.116 1.00 91.00 154 ALA A CA 1
ATOM 1163 C C . ALA A 1 154 ? -5.872 -0.651 -6.991 1.00 91.00 154 ALA A C 1
ATOM 1165 O O . ALA A 1 154 ? -6.324 0.461 -6.719 1.00 91.00 154 ALA A O 1
ATOM 1166 N N . ALA A 1 155 ? -4.573 -0.843 -7.238 1.00 91.62 155 ALA A N 1
ATOM 1167 C CA . ALA A 1 155 ? -3.581 0.228 -7.212 1.00 91.62 155 ALA A CA 1
ATOM 1168 C C . ALA A 1 155 ? -3.864 1.293 -8.284 1.00 91.62 155 ALA A C 1
ATOM 1170 O O . ALA A 1 155 ? -3.805 2.490 -7.997 1.00 91.62 155 ALA A O 1
ATOM 1171 N N . ALA A 1 156 ? -4.225 0.879 -9.502 1.00 90.00 156 ALA A N 1
ATOM 1172 C CA . ALA A 1 156 ? -4.578 1.789 -10.588 1.00 90.00 156 ALA A CA 1
ATOM 1173 C C . ALA A 1 156 ? -5.865 2.571 -10.287 1.00 90.00 156 ALA A C 1
ATOM 1175 O O . ALA A 1 156 ? -5.905 3.787 -10.487 1.00 90.00 156 ALA A O 1
ATOM 1176 N N . SER A 1 157 ? -6.894 1.896 -9.765 1.00 87.88 157 SER A N 1
ATOM 1177 C CA . SER A 1 157 ? -8.144 2.531 -9.342 1.00 87.88 157 SER A CA 1
ATOM 1178 C C . SER A 1 157 ? -7.895 3.570 -8.255 1.00 87.88 157 SER A C 1
ATOM 1180 O O . SER A 1 157 ? -8.379 4.692 -8.366 1.00 87.88 157 SER A O 1
ATOM 1182 N N . LEU A 1 158 ? -7.101 3.223 -7.239 1.00 85.38 158 LEU A N 1
ATOM 1183 C CA . LEU A 1 158 ? -6.753 4.133 -6.152 1.00 85.38 158 LEU A CA 1
ATOM 1184 C C . LEU A 1 158 ? -5.953 5.332 -6.656 1.00 85.38 158 LEU A C 1
ATOM 1186 O O . LEU A 1 158 ? -6.231 6.459 -6.267 1.00 85.38 158 LEU A O 1
ATOM 1190 N N . ARG A 1 159 ? -4.992 5.132 -7.561 1.00 84.75 159 ARG A N 1
ATOM 1191 C CA . ARG A 1 159 ? -4.222 6.248 -8.125 1.00 84.75 159 ARG A CA 1
ATOM 1192 C C . ARG A 1 159 ? -5.123 7.252 -8.850 1.00 84.75 159 ARG A C 1
ATOM 1194 O O . ARG A 1 159 ? -4.929 8.446 -8.675 1.00 84.75 159 ARG A O 1
ATOM 1201 N N . ARG A 1 160 ? -6.126 6.778 -9.599 1.00 84.12 160 ARG A N 1
ATOM 1202 C CA . ARG A 1 160 ? -7.112 7.645 -10.270 1.00 84.12 160 ARG A CA 1
ATOM 1203 C C . ARG A 1 160 ? -8.068 8.315 -9.283 1.00 84.12 160 ARG A C 1
ATOM 1205 O O . ARG A 1 160 ? -8.341 9.498 -9.401 1.00 84.12 160 ARG A O 1
ATOM 1212 N N . SER A 1 161 ? -8.555 7.581 -8.282 1.00 75.25 161 SER A N 1
ATOM 1213 C CA . SER A 1 161 ? -9.556 8.091 -7.333 1.00 75.25 161 SER A CA 1
ATOM 1214 C C . SER A 1 161 ? -8.993 9.030 -6.264 1.00 75.25 161 SER A C 1
ATOM 1216 O O . SER A 1 161 ? -9.749 9.545 -5.447 1.00 75.25 161 SER A O 1
ATOM 1218 N N . THR A 1 162 ? -7.671 9.173 -6.178 1.00 73.19 162 THR A N 1
ATOM 1219 C CA . THR A 1 162 ? -6.999 9.987 -5.154 1.00 73.19 162 THR A CA 1
ATOM 1220 C C . THR A 1 162 ? -6.537 11.346 -5.687 1.00 73.19 162 THR A C 1
ATOM 1222 O O . THR A 1 162 ? -6.041 12.173 -4.924 1.00 73.19 162 THR A O 1
ATOM 1225 N N . GLU A 1 163 ? -6.737 11.618 -6.974 1.00 74.19 163 GLU A N 1
ATOM 1226 C CA . GLU A 1 163 ? -6.456 12.919 -7.572 1.00 74.19 163 GLU A CA 1
ATOM 1227 C C . GLU A 1 163 ? -7.481 13.963 -7.098 1.00 74.19 163 GLU A C 1
ATOM 1229 O O . GLU A 1 163 ? -8.686 13.753 -7.189 1.00 74.19 163 GLU A O 1
ATOM 1234 N N . GLY A 1 164 ? -7.007 15.068 -6.512 1.00 69.50 164 GLY A N 1
ATOM 1235 C CA . GLY A 1 164 ? -7.868 16.148 -6.006 1.00 69.50 164 GLY A CA 1
ATOM 1236 C C . GLY A 1 164 ? -8.659 15.837 -4.726 1.00 69.50 164 GLY A C 1
ATOM 1237 O O . GLY A 1 164 ? -9.421 16.681 -4.262 1.00 69.50 164 GLY A O 1
ATOM 1238 N N . VAL A 1 165 ? -8.477 14.659 -4.122 1.00 77.12 165 VAL A N 1
ATOM 1239 C CA . VAL A 1 165 ? -9.220 14.236 -2.923 1.00 77.12 165 VAL A CA 1
ATOM 1240 C C . VAL A 1 165 ? -8.390 14.455 -1.657 1.00 77.12 165 VAL A C 1
ATOM 1242 O O . VAL A 1 165 ? -7.172 14.266 -1.650 1.00 77.12 165 VAL A O 1
ATOM 1245 N N . LYS A 1 166 ? -9.048 14.823 -0.548 1.00 76.94 166 LYS A N 1
ATOM 1246 C CA . LYS A 1 166 ? -8.408 14.853 0.774 1.00 76.94 166 LYS A CA 1
ATOM 1247 C C . LYS A 1 166 ? -8.073 13.428 1.201 1.00 76.94 166 LYS A C 1
ATOM 1249 O O . LYS A 1 166 ? -8.956 12.590 1.356 1.00 76.94 166 LYS A O 1
ATOM 1254 N N . LEU A 1 167 ? -6.790 13.170 1.406 1.00 81.56 167 LEU A N 1
ATOM 1255 C CA . LEU A 1 167 ? -6.275 11.859 1.776 1.00 81.56 167 LEU A CA 1
ATOM 1256 C C . LEU A 1 167 ? -5.713 11.922 3.180 1.00 81.56 167 LEU A C 1
ATOM 1258 O O . LEU A 1 167 ? -5.147 12.938 3.581 1.00 81.56 167 LEU A O 1
ATOM 1262 N N . PHE A 1 168 ? -5.850 10.823 3.909 1.00 80.00 168 PHE A N 1
ATOM 1263 C CA . PHE A 1 168 ? -5.242 10.674 5.220 1.00 80.00 168 PHE A CA 1
ATOM 1264 C C . PHE A 1 168 ? -4.217 9.543 5.189 1.00 80.00 168 PHE A C 1
ATOM 1266 O O . PHE A 1 168 ? -4.331 8.581 4.425 1.00 80.00 168 PHE A O 1
ATOM 1273 N N . GLY A 1 169 ? -3.184 9.685 6.009 1.00 83.00 169 GLY A N 1
ATOM 1274 C CA . GLY A 1 169 ? -2.131 8.697 6.157 1.00 83.00 169 GLY A CA 1
ATOM 1275 C C . GLY A 1 169 ? -0.826 9.327 6.614 1.00 83.00 169 GLY A C 1
ATOM 1276 O O . GLY A 1 169 ? -0.659 10.546 6.603 1.00 83.00 169 GLY A O 1
ATOM 1277 N N . ASN A 1 170 ? 0.086 8.470 7.058 1.00 84.38 170 ASN A N 1
ATOM 1278 C CA . ASN A 1 170 ? 1.323 8.880 7.707 1.00 84.38 170 ASN A CA 1
ATOM 1279 C C . ASN A 1 170 ? 2.532 8.594 6.809 1.00 84.38 170 ASN A C 1
ATOM 1281 O O . ASN A 1 170 ? 2.495 7.683 5.976 1.00 84.38 170 ASN A O 1
ATOM 1285 N N . PRO A 1 171 ? 3.640 9.334 6.964 1.00 88.94 171 PRO A N 1
ATOM 1286 C CA . PRO A 1 171 ? 4.883 8.956 6.318 1.00 88.94 171 PRO A CA 1
ATOM 1287 C C . PRO A 1 171 ? 5.364 7.607 6.864 1.00 88.94 171 PRO A C 1
ATOM 1289 O O . PRO A 1 171 ? 5.329 7.348 8.068 1.00 88.94 171 PRO A O 1
ATOM 1292 N N . MET A 1 172 ? 5.843 6.733 5.984 1.00 93.12 172 MET A N 1
ATOM 1293 C CA . MET A 1 172 ?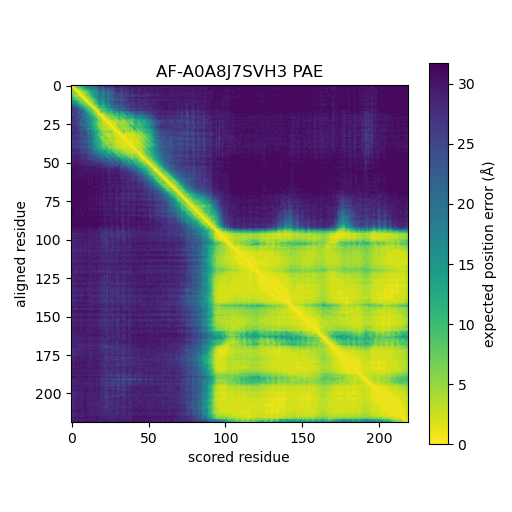 6.423 5.457 6.374 1.00 93.12 172 MET A CA 1
ATOM 1294 C C . MET A 1 172 ? 7.568 5.055 5.452 1.00 93.12 172 MET A C 1
ATOM 1296 O O . MET A 1 172 ? 7.476 5.118 4.230 1.00 93.12 172 MET A O 1
ATOM 1300 N N . THR A 1 173 ? 8.656 4.573 6.050 1.00 94.88 173 THR A N 1
ATOM 1301 C CA . THR A 1 173 ? 9.755 3.965 5.297 1.00 94.88 173 THR A CA 1
ATOM 1302 C C . THR A 1 173 ? 9.411 2.528 4.924 1.00 94.88 173 THR A C 1
ATOM 1304 O O . THR A 1 173 ? 9.106 1.719 5.800 1.00 94.88 173 THR A O 1
ATOM 1307 N N . VAL A 1 174 ? 9.549 2.171 3.653 1.00 95.00 174 VAL A N 1
ATOM 1308 C CA . VAL A 1 174 ? 9.384 0.807 3.143 1.00 95.00 174 VAL A CA 1
ATOM 1309 C C . VAL A 1 174 ? 10.649 0.318 2.445 1.00 95.00 174 VAL A C 1
ATOM 1311 O O . VAL A 1 174 ? 11.513 1.103 2.055 1.00 95.00 174 VAL A O 1
ATOM 1314 N N . TYR A 1 175 ? 10.736 -1.001 2.291 1.00 95.25 175 TYR A N 1
ATOM 1315 C CA . TYR A 1 175 ? 11.769 -1.665 1.508 1.00 95.25 175 TYR A CA 1
ATOM 1316 C C . TYR A 1 175 ? 11.086 -2.539 0.467 1.00 95.25 175 TYR A C 1
ATOM 1318 O O . TYR A 1 175 ? 10.246 -3.360 0.834 1.00 95.25 175 TYR A O 1
ATOM 1326 N N . VAL A 1 176 ? 11.456 -2.365 -0.797 1.00 94.75 176 VAL A N 1
ATOM 1327 C CA . VAL A 1 176 ? 10.881 -3.108 -1.925 1.00 94.75 176 VAL A CA 1
ATOM 1328 C C . VAL A 1 176 ? 12.001 -3.788 -2.694 1.00 94.75 176 VAL A C 1
ATOM 1330 O O . VAL A 1 176 ? 13.093 -3.228 -2.821 1.00 94.75 176 VAL A O 1
ATOM 1333 N N . ARG A 1 177 ? 11.747 -5.001 -3.184 1.00 94.19 177 ARG A N 1
ATOM 1334 C CA . ARG A 1 177 ? 12.681 -5.701 -4.069 1.00 94.19 177 ARG A CA 1
ATOM 1335 C C . ARG A 1 177 ? 12.715 -5.018 -5.449 1.00 94.19 177 ARG A C 1
ATOM 1337 O O . ARG A 1 177 ? 11.650 -4.619 -5.926 1.00 94.19 177 ARG A O 1
ATOM 1344 N N . PRO A 1 178 ? 13.880 -4.848 -6.095 1.00 92.69 178 PRO A N 1
ATOM 1345 C CA . PRO A 1 178 ? 13.991 -4.264 -7.428 1.00 92.69 178 PRO A CA 1
ATOM 1346 C C . PRO A 1 178 ? 13.092 -4.939 -8.464 1.00 92.69 178 PRO A C 1
ATOM 1348 O O . PRO A 1 178 ? 12.483 -4.245 -9.271 1.00 92.69 178 PRO A O 1
ATOM 1351 N N . GLU A 1 179 ? 12.948 -6.262 -8.401 1.00 92.94 179 GLU A N 1
ATOM 1352 C CA . GLU A 1 179 ? 12.132 -7.056 -9.324 1.00 92.94 179 GLU A CA 1
ATOM 1353 C C . GLU A 1 179 ? 10.649 -6.699 -9.180 1.00 92.94 179 GLU A C 1
ATOM 1355 O O . GLU A 1 179 ? 9.967 -6.414 -10.166 1.00 92.94 179 GLU A O 1
ATOM 1360 N N . ALA A 1 180 ? 10.168 -6.617 -7.936 1.00 94.19 180 ALA A N 1
ATOM 1361 C CA . ALA A 1 180 ? 8.815 -6.171 -7.632 1.00 94.19 180 ALA A CA 1
ATOM 1362 C C . ALA A 1 180 ? 8.597 -4.707 -8.049 1.00 94.19 180 ALA A C 1
ATOM 1364 O O . ALA A 1 180 ? 7.567 -4.388 -8.634 1.00 94.19 180 ALA A O 1
ATOM 1365 N N . LEU A 1 181 ? 9.569 -3.819 -7.808 1.00 94.50 181 LEU A N 1
ATOM 1366 C CA . LEU A 1 181 ? 9.484 -2.416 -8.222 1.00 94.50 181 LEU A CA 1
ATOM 1367 C C . LEU A 1 181 ? 9.377 -2.280 -9.749 1.00 94.50 181 LEU A C 1
ATOM 1369 O O . LEU A 1 181 ? 8.519 -1.548 -10.240 1.00 94.50 181 LEU A O 1
ATOM 1373 N N . GLN A 1 182 ? 10.209 -2.995 -10.506 1.00 92.69 182 GLN A N 1
ATOM 1374 C CA . GLN A 1 182 ? 10.134 -3.000 -11.967 1.00 92.69 182 GLN A CA 1
ATOM 1375 C C . GLN A 1 182 ? 8.796 -3.560 -12.455 1.00 92.69 182 GLN A C 1
ATOM 1377 O O . GLN A 1 182 ? 8.177 -2.972 -13.339 1.00 92.69 182 GLN A O 1
ATOM 1382 N N . ALA A 1 183 ? 8.315 -4.654 -11.857 1.00 93.75 183 ALA A N 1
ATOM 1383 C CA . ALA A 1 183 ? 7.007 -5.217 -12.180 1.00 93.75 183 ALA A CA 1
ATOM 1384 C C . ALA A 1 183 ? 5.870 -4.213 -11.918 1.00 93.75 183 ALA A C 1
ATOM 1386 O O . ALA A 1 183 ? 4.976 -4.073 -12.750 1.00 93.75 183 ALA A O 1
ATOM 1387 N N . MET A 1 184 ? 5.932 -3.450 -10.820 1.00 95.19 184 MET A N 1
ATOM 1388 C CA . MET A 1 184 ? 4.963 -2.389 -10.525 1.00 95.19 184 MET A CA 1
ATOM 1389 C C . MET A 1 184 ? 4.963 -1.278 -11.585 1.00 95.19 184 MET A C 1
ATOM 1391 O O . MET A 1 184 ? 3.886 -0.822 -11.964 1.00 95.19 184 MET A O 1
ATOM 1395 N N . HIS A 1 185 ? 6.138 -0.854 -12.069 1.00 93.62 185 HIS A N 1
ATOM 1396 C CA . HIS A 1 185 ? 6.260 0.146 -13.140 1.00 93.62 185 HIS A CA 1
ATOM 1397 C C . HIS A 1 185 ? 5.707 -0.368 -14.475 1.00 93.62 185 HIS A C 1
ATOM 1399 O O . HIS A 1 185 ? 4.901 0.315 -15.106 1.00 93.62 185 HIS A O 1
ATOM 1405 N N . ARG A 1 186 ? 6.044 -1.606 -14.866 1.00 92.44 186 ARG A N 1
ATOM 1406 C CA . ARG A 1 186 ? 5.478 -2.240 -16.072 1.00 92.44 186 ARG A CA 1
ATOM 1407 C C . ARG A 1 186 ? 3.954 -2.329 -15.994 1.00 92.44 186 ARG A C 1
ATOM 1409 O O . ARG A 1 186 ? 3.266 -1.909 -16.918 1.00 92.44 186 ARG A O 1
ATOM 1416 N N . ALA A 1 187 ? 3.426 -2.797 -14.864 1.00 92.69 187 ALA A N 1
ATOM 1417 C CA . ALA A 1 187 ? 1.988 -2.903 -14.625 1.00 92.69 187 ALA A CA 1
ATOM 1418 C C . ALA A 1 187 ? 1.282 -1.534 -14.560 1.00 92.69 187 ALA A C 1
ATOM 1420 O O . ALA A 1 187 ? 0.088 -1.435 -14.828 1.00 92.69 187 ALA A O 1
ATOM 1421 N N . ALA A 1 188 ? 2.012 -0.465 -14.237 1.00 88.81 188 ALA A N 1
ATOM 1422 C CA . ALA A 1 188 ? 1.519 0.908 -14.279 1.00 88.81 188 ALA A CA 1
ATOM 1423 C C . ALA A 1 188 ? 1.545 1.536 -15.688 1.00 88.81 188 ALA A C 1
ATOM 1425 O O . ALA A 1 188 ? 1.261 2.732 -15.792 1.00 88.81 188 ALA A O 1
ATOM 1426 N N . ALA A 1 189 ? 1.879 0.754 -16.727 1.00 88.50 189 ALA A N 1
ATOM 1427 C CA . ALA A 1 189 ? 2.142 1.203 -18.096 1.00 88.50 189 ALA A CA 1
ATOM 1428 C C . ALA A 1 189 ? 3.246 2.276 -18.181 1.00 88.50 189 ALA A C 1
ATOM 1430 O O . ALA A 1 189 ? 3.223 3.143 -19.049 1.00 88.50 189 ALA A O 1
ATOM 1431 N N . ASP A 1 190 ? 4.226 2.204 -17.275 1.00 87.12 190 ASP A N 1
ATOM 1432 C CA . ASP A 1 190 ? 5.365 3.119 -17.188 1.00 87.12 190 ASP A CA 1
ATOM 1433 C C . ASP A 1 190 ? 6.694 2.351 -17.350 1.00 87.12 190 ASP A C 1
ATOM 1435 O O . ASP A 1 190 ? 7.466 2.215 -16.397 1.00 87.12 190 ASP A O 1
ATOM 1439 N N . PRO A 1 191 ? 6.981 1.798 -18.546 1.00 83.19 191 PRO A N 1
ATOM 1440 C CA . PRO A 1 191 ? 8.192 1.005 -18.774 1.00 83.19 191 PRO A CA 1
ATOM 1441 C C . PRO A 1 191 ? 9.476 1.836 -18.628 1.00 83.19 191 PRO A C 1
ATOM 1443 O O . PRO A 1 191 ? 10.522 1.296 -18.277 1.00 83.19 191 PRO A O 1
ATOM 1446 N N . TRP A 1 192 ? 9.387 3.151 -18.835 1.00 87.19 192 TRP A N 1
ATOM 1447 C CA . TRP A 1 192 ? 10.508 4.087 -18.742 1.00 87.19 192 TRP A CA 1
ATOM 1448 C C . TRP A 1 192 ? 10.784 4.577 -17.316 1.00 87.19 192 TRP A C 1
ATOM 1450 O O . TRP A 1 192 ? 11.702 5.367 -17.114 1.00 87.19 192 TRP A O 1
ATOM 1460 N N . CYS A 1 193 ? 10.010 4.115 -16.325 1.00 85.88 193 CYS A N 1
ATOM 1461 C CA . CYS A 1 193 ? 10.115 4.549 -14.930 1.00 85.88 193 CYS A CA 1
ATOM 1462 C C . CYS A 1 193 ? 10.042 6.080 -14.768 1.00 85.88 193 CYS A C 1
ATOM 1464 O O . CYS A 1 193 ? 10.733 6.659 -13.927 1.00 85.88 193 CYS A O 1
ATOM 1466 N N . SER A 1 194 ? 9.219 6.730 -15.593 1.00 86.25 194 SER A N 1
ATOM 1467 C CA . SER A 1 194 ? 9.003 8.177 -15.580 1.00 86.25 194 SER A CA 1
ATOM 1468 C C . SER A 1 194 ? 8.255 8.635 -14.326 1.00 86.25 194 SER A C 1
ATOM 1470 O O . SER A 1 194 ? 8.454 9.755 -13.850 1.00 86.25 194 SER A O 1
ATOM 1472 N N . LEU A 1 195 ? 7.422 7.765 -13.743 1.00 86.50 195 LEU A N 1
ATOM 1473 C CA . LEU A 1 195 ? 6.724 8.068 -12.505 1.00 86.50 195 LEU A CA 1
ATOM 1474 C C . LEU A 1 195 ? 7.688 7.983 -11.315 1.00 86.50 195 LEU A C 1
ATOM 1476 O O . LEU A 1 195 ? 8.523 7.078 -11.243 1.00 86.50 195 LEU A O 1
ATOM 1480 N N . PRO A 1 196 ? 7.539 8.847 -10.296 1.00 91.12 196 PRO A N 1
ATOM 1481 C CA . PRO A 1 196 ? 8.309 8.701 -9.072 1.00 91.12 196 PRO A CA 1
ATOM 1482 C C . PRO A 1 196 ? 8.064 7.330 -8.433 1.00 91.12 196 PRO A C 1
ATOM 1484 O O . PRO A 1 196 ? 6.919 6.925 -8.214 1.00 91.12 196 PRO A O 1
ATOM 1487 N N . ARG A 1 197 ? 9.145 6.638 -8.050 1.00 93.12 197 ARG A N 1
ATOM 1488 C CA . ARG A 1 197 ? 9.080 5.316 -7.394 1.00 93.12 197 ARG A CA 1
ATOM 1489 C C . ARG A 1 197 ? 8.139 5.314 -6.189 1.00 93.12 197 ARG A C 1
ATOM 1491 O O . ARG A 1 197 ? 7.380 4.372 -5.994 1.00 93.12 197 ARG A O 1
ATOM 1498 N N . ALA A 1 198 ? 8.162 6.386 -5.394 1.00 90.69 198 ALA A N 1
ATOM 1499 C CA . ALA A 1 198 ? 7.290 6.535 -4.232 1.00 90.69 198 ALA A CA 1
ATOM 1500 C C . ALA A 1 198 ? 5.801 6.611 -4.611 1.00 90.69 198 ALA A C 1
ATOM 1502 O O . ALA A 1 198 ? 4.967 6.089 -3.878 1.00 90.69 198 ALA A O 1
ATOM 1503 N N . THR A 1 199 ? 5.461 7.201 -5.759 1.00 89.38 199 THR A N 1
ATOM 1504 C CA . THR A 1 199 ? 4.081 7.261 -6.259 1.00 89.38 199 THR A CA 1
ATOM 1505 C C . THR A 1 199 ? 3.598 5.882 -6.683 1.00 89.38 199 THR A C 1
ATOM 1507 O O . THR A 1 199 ? 2.515 5.455 -6.285 1.00 89.38 199 THR A O 1
ATOM 1510 N N . VAL A 1 200 ? 4.418 5.160 -7.452 1.00 92.06 200 VAL A N 1
ATOM 1511 C CA . VAL A 1 200 ? 4.084 3.811 -7.923 1.00 92.06 200 VAL A CA 1
ATOM 1512 C C . VAL A 1 200 ? 3.937 2.864 -6.738 1.00 92.06 200 VAL A C 1
ATOM 1514 O O . VAL A 1 200 ? 2.864 2.305 -6.528 1.00 92.06 200 VAL A O 1
ATOM 1517 N N . VAL A 1 201 ? 4.968 2.754 -5.899 1.00 94.12 201 VAL A N 1
ATOM 1518 C CA . VAL A 1 201 ? 4.941 1.886 -4.713 1.00 94.12 201 VAL A CA 1
ATOM 1519 C C . VAL A 1 201 ? 3.852 2.319 -3.728 1.00 94.12 201 VAL A C 1
ATOM 1521 O O . VAL A 1 201 ? 3.203 1.466 -3.127 1.00 94.12 201 VAL A O 1
ATOM 1524 N N . GLY A 1 202 ? 3.613 3.624 -3.585 1.00 92.38 202 GLY A N 1
ATOM 1525 C CA . GLY A 1 202 ? 2.551 4.175 -2.747 1.00 92.38 202 GLY A CA 1
ATOM 1526 C C . GLY A 1 202 ? 1.165 3.666 -3.135 1.00 92.38 202 GLY A C 1
ATOM 1527 O O . GLY A 1 202 ? 0.405 3.278 -2.253 1.00 92.38 202 GLY A O 1
ATOM 1528 N N . ALA A 1 203 ? 0.858 3.579 -4.432 1.00 91.62 203 ALA A N 1
ATOM 1529 C CA . ALA A 1 203 ? -0.426 3.063 -4.908 1.00 91.62 203 ALA A CA 1
ATOM 1530 C C . ALA A 1 203 ? -0.631 1.582 -4.542 1.00 91.62 203 ALA A C 1
ATOM 1532 O O . ALA A 1 203 ? -1.681 1.212 -4.016 1.00 91.62 203 ALA A O 1
ATOM 1533 N N . TYR A 1 204 ? 0.391 0.744 -4.752 1.00 94.38 204 TYR A N 1
ATOM 1534 C CA . TYR A 1 204 ? 0.352 -0.669 -4.355 1.00 94.38 204 TYR A CA 1
ATOM 1535 C C . TYR A 1 204 ? 0.261 -0.835 -2.842 1.00 94.38 204 TYR A C 1
ATOM 1537 O O . TYR A 1 204 ? -0.502 -1.660 -2.343 1.00 94.38 204 TYR A O 1
ATOM 1545 N N . PHE A 1 205 ? 1.000 -0.018 -2.098 1.00 94.62 205 PHE A N 1
ATOM 1546 C CA . PHE A 1 205 ? 0.942 -0.020 -0.649 1.00 94.62 205 PHE A CA 1
ATOM 1547 C C . PHE A 1 205 ? -0.462 0.348 -0.138 1.00 94.62 205 PHE A C 1
ATOM 1549 O O . PHE A 1 205 ? -1.013 -0.370 0.696 1.00 94.62 205 PHE A O 1
ATOM 1556 N N . THR A 1 206 ? -1.084 1.403 -0.678 1.00 92.75 206 THR A N 1
ATOM 1557 C CA . THR A 1 206 ? -2.472 1.759 -0.350 1.00 92.75 206 THR A CA 1
ATOM 1558 C C . THR A 1 206 ? -3.438 0.635 -0.719 1.00 92.75 206 THR A C 1
ATOM 1560 O O . THR A 1 206 ? -4.342 0.350 0.061 1.00 92.75 206 THR A O 1
ATOM 1563 N N . ALA A 1 207 ? -3.251 -0.042 -1.857 1.00 93.81 207 ALA A N 1
ATOM 1564 C CA . ALA A 1 207 ? -4.095 -1.172 -2.248 1.00 93.81 207 ALA A CA 1
ATOM 1565 C C . ALA A 1 207 ? -4.037 -2.323 -1.230 1.00 93.81 207 ALA A C 1
ATOM 1567 O O . ALA A 1 207 ? -5.074 -2.881 -0.868 1.00 93.81 207 ALA A O 1
ATOM 1568 N N . ILE A 1 208 ? -2.844 -2.636 -0.713 1.00 95.50 208 ILE A N 1
ATOM 1569 C CA . ILE A 1 208 ? -2.670 -3.638 0.346 1.00 95.50 208 ILE A CA 1
ATOM 1570 C C . ILE A 1 208 ? -3.390 -3.194 1.624 1.00 95.50 208 ILE A C 1
ATOM 1572 O O . ILE A 1 208 ? -4.163 -3.969 2.183 1.00 95.50 208 ILE A O 1
ATOM 1576 N N . VAL A 1 209 ? -3.190 -1.948 2.069 1.00 94.94 209 VAL A N 1
ATOM 1577 C CA . VAL A 1 209 ? -3.869 -1.413 3.264 1.00 94.94 209 VAL A CA 1
ATOM 1578 C C . VAL A 1 209 ? -5.389 -1.458 3.099 1.00 94.94 209 VAL A C 1
ATOM 1580 O O . VAL A 1 209 ? -6.084 -1.929 3.992 1.00 94.94 209 VAL A O 1
ATOM 1583 N N . ALA A 1 210 ? -5.913 -1.038 1.947 1.00 93.12 210 ALA A N 1
ATOM 1584 C CA . ALA A 1 210 ? -7.342 -1.074 1.652 1.00 93.12 210 ALA A CA 1
ATOM 1585 C C . ALA A 1 210 ? -7.914 -2.496 1.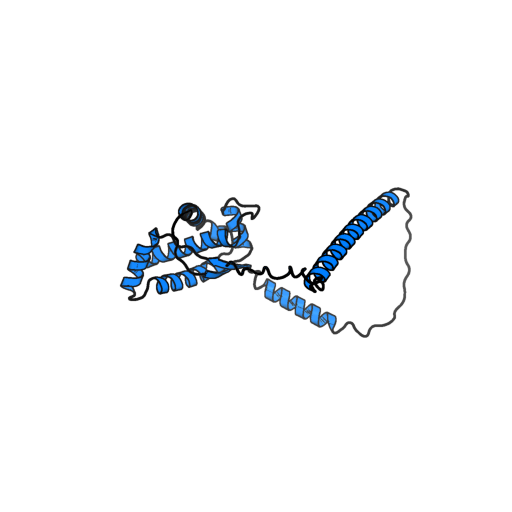727 1.00 93.12 210 ALA A C 1
ATOM 1587 O O . ALA A 1 210 ? -8.992 -2.705 2.283 1.00 93.12 210 ALA A O 1
ATOM 1588 N N . ARG A 1 211 ? -7.179 -3.487 1.210 1.00 94.31 211 ARG A N 1
ATOM 1589 C CA . ARG A 1 211 ? -7.560 -4.900 1.310 1.00 94.31 211 ARG A CA 1
ATOM 1590 C C . ARG A 1 211 ? -7.584 -5.380 2.762 1.00 94.31 211 ARG A C 1
ATOM 1592 O O . ARG A 1 211 ? -8.528 -6.069 3.138 1.00 94.31 211 ARG A O 1
ATOM 1599 N N . LEU A 1 212 ? -6.595 -4.999 3.571 1.00 95.31 212 LEU A N 1
ATOM 1600 C CA . LEU A 1 212 ? -6.542 -5.351 4.994 1.00 95.31 212 LEU A CA 1
ATOM 1601 C C . LEU A 1 212 ? -7.691 -4.720 5.792 1.00 95.31 212 LEU A C 1
ATOM 1603 O O . LEU A 1 212 ? -8.304 -5.406 6.605 1.00 95.31 212 LEU A O 1
ATOM 1607 N N . ILE A 1 213 ? -8.026 -3.452 5.524 1.00 94.50 213 ILE A N 1
ATOM 1608 C CA . ILE A 1 213 ? -9.185 -2.776 6.131 1.00 94.50 213 ILE A CA 1
ATOM 1609 C C . ILE A 1 213 ? -10.460 -3.569 5.833 1.00 94.50 213 ILE A C 1
ATOM 1611 O O . ILE A 1 213 ? -11.189 -3.942 6.749 1.00 94.50 213 ILE A O 1
ATOM 1615 N N . ARG A 1 214 ? -10.703 -3.891 4.557 1.00 93.44 214 ARG A N 1
ATOM 1616 C CA . ARG A 1 214 ? -11.897 -4.644 4.147 1.00 93.44 214 ARG A CA 1
ATOM 1617 C C . ARG A 1 214 ? -11.951 -6.035 4.777 1.00 93.44 214 ARG A C 1
ATOM 1619 O O . ARG A 1 214 ? -13.013 -6.440 5.230 1.00 93.44 214 ARG A O 1
ATOM 1626 N N . ALA A 1 215 ? -10.825 -6.744 4.844 1.00 94.19 215 ALA A N 1
ATOM 1627 C CA . ALA A 1 215 ? -10.762 -8.065 5.468 1.00 94.19 215 ALA A CA 1
ATOM 1628 C C . ALA A 1 215 ? -11.093 -8.010 6.970 1.00 94.19 215 ALA A C 1
ATOM 1630 O O . ALA A 1 215 ? -11.874 -8.818 7.462 1.00 94.19 215 ALA A O 1
ATOM 1631 N N . ARG A 1 216 ? -10.548 -7.020 7.684 1.00 93.62 216 ARG A N 1
ATOM 1632 C CA . ARG A 1 216 ? -10.716 -6.861 9.136 1.00 93.62 216 ARG A CA 1
ATOM 1633 C C . ARG A 1 216 ? -12.064 -6.269 9.547 1.00 93.62 216 ARG A C 1
ATOM 1635 O O . ARG A 1 216 ? -12.426 -6.345 10.713 1.00 93.62 216 ARG A O 1
ATOM 1642 N N . ARG A 1 217 ? -12.802 -5.681 8.603 1.00 90.94 217 ARG A N 1
ATOM 1643 C CA . ARG A 1 217 ? -14.196 -5.276 8.810 1.00 90.94 217 ARG A CA 1
ATOM 1644 C C . ARG A 1 217 ? -15.134 -6.482 8.928 1.00 90.94 217 ARG A C 1
ATOM 1646 O O . ARG A 1 217 ? -16.131 -6.389 9.631 1.00 90.94 217 ARG A O 1
ATOM 1653 N N . VAL A 1 218 ? -14.855 -7.565 8.198 1.00 85.81 218 VAL A N 1
ATOM 1654 C CA . VAL A 1 218 ? -15.753 -8.731 8.100 1.00 85.81 218 VAL A CA 1
ATOM 1655 C C . VAL A 1 218 ? -15.554 -9.722 9.248 1.00 85.81 218 VAL A C 1
ATOM 1657 O O . VAL A 1 218 ? -16.522 -10.354 9.659 1.00 85.81 218 VAL A O 1
ATOM 1660 N N . GLY A 1 219 ? -14.324 -9.872 9.744 1.00 70.69 219 GLY A N 1
ATOM 1661 C CA . GLY A 1 219 ? -14.005 -10.719 10.902 1.00 70.69 219 GLY A CA 1
ATOM 1662 C C . GLY A 1 219 ? -13.835 -9.878 12.139 1.00 70.69 219 GLY A C 1
ATOM 1663 O O . GLY A 1 219 ? -14.524 -10.120 13.146 1.00 70.69 219 GLY A O 1
#

Organism: NCBI:txid2803939

Foldseek 3Di:
DDDDDDDDDDDPDDDPPDVVVVVVVVVVVVVVVVVVVVVVVVVVVVVVVVVVPDDDDDDDDDDDDDDDDDDDPPPVVVVVVVVVVVVVVVVVVADKDKDKAQQWAACVLVVLLVLLCVVVVHDSQVVLVVLLVVLLVVQQPDDAQVSVVVQLVQLQVCLVVPVPGDTDGDIDMHIHHPRHLCSLCVSVVNNVPPDPSNSSSSSSSNSSSSVVSVVSSVD

Sequence (219 aa):
MSRFRMPPRIAPSPAAEEPGQQNAVARLRSSREAQSRLLAERRDAVKTEADVFDRPSSVATVGLADRAGMSGKREREVELARSGQKAEVDAAKGAKVKLVLLYRVPPTLQPDLAVIAGRDGVTMEYILGALAREARKTLRALSGEADIRGLTEAAASLRRSTEGVKLFGNPMTVYVRPEALQAMHRAAADPWCSLPRATVVGAYFTAIVARLIRARRVG

pLDDT: mean 74.12, std 21.29, range [27.97, 96.44]